Protein AF-A0A935WTS4-F1 (afdb_monomer_lite)

Foldseek 3Di:
DPDQFDKDKDKDFAAPLVLLQLLQLCQVLQKDFAKKKWAADPVRMIIIMTGIDHVVRHHDDDPVSVVVSVVSSCVSRVDRPDDRDDRPDADDPVNLVDWDQWDWDWDADPVQQWIKIWIKIFDDRSLSNQLSVLCNVLQKDWRIKIWHDDPGMITIITTIPHPVRGYPPDPVSVVSSVCSSSCSRNDPDDD

Radius of gyration: 16.21 Å; chains: 1; bounding box: 41×36×44 Å

Sequence (191 aa):
MPYRPTEIFIYTRDQDNLFALITSALDQLGLTIFDARIITGHSGYTLDSFTVLEDTGLPIQDRSRIKEIVNTLLHYLQRSDSPPPIPARHISRIQKAFQMPTEVAFSENTATGRTVVDLVSWDRPGLLCRVGQAFMSCGVQLHNAKIATIGARVEDVFFVTDRENRPLNDPVKYAALREALIAQLDSAKED

Secondary structure (DSSP, 8-state):
-PPPPEEEEEEEE--TTHHHHHHHHHHHTTEEEEEEEEEE-TTSEEEEEEEEEETTS-----HHHHHHHHHHHHHHHT-TTPPPPPP-PPPPTTTTSS-PPPEEEEEEETTTTEEEEEEEEE--TTHHHHHHHHHHHTTEEEEEEEEEEETTEEEEEEEEEETTS-----HHHHHHHHHHHHHHHH-----

Structure (mmCIF, N/CA/C/O backbone):
data_AF-A0A935WTS4-F1
#
_entry.id   AF-A0A935WTS4-F1
#
loop_
_atom_site.group_PDB
_atom_site.id
_atom_site.type_symbol
_atom_site.label_atom_id
_atom_site.label_alt_id
_atom_site.label_comp_id
_atom_site.label_asym_id
_atom_site.label_entity_id
_atom_site.label_seq_id
_atom_site.pdbx_PDB_ins_code
_atom_site.Cartn_x
_atom_site.Cartn_y
_atom_site.Cartn_z
_atom_site.occupancy
_atom_site.B_iso_or_equiv
_atom_site.auth_seq_id
_atom_site.auth_comp_id
_atom_site.auth_asym_id
_atom_site.auth_atom_id
_atom_site.pdbx_PDB_model_num
ATOM 1 N N . MET A 1 1 ? 22.576 12.933 -13.392 1.00 42.06 1 MET A N 1
ATOM 2 C CA . MET A 1 1 ? 21.242 13.554 -13.555 1.00 42.06 1 MET A CA 1
ATOM 3 C C . MET A 1 1 ? 20.248 12.711 -12.781 1.00 42.06 1 MET A C 1
ATOM 5 O O . MET A 1 1 ? 20.390 11.497 -12.881 1.00 42.06 1 MET A O 1
ATOM 9 N N . PRO A 1 2 ? 19.298 13.268 -12.009 1.00 56.25 2 PRO A N 1
ATOM 10 C CA . PRO A 1 2 ? 18.263 12.423 -11.440 1.00 56.25 2 PRO A CA 1
ATOM 11 C C . PRO A 1 2 ? 17.371 11.977 -12.601 1.00 56.25 2 PRO A C 1
ATOM 13 O O . PRO A 1 2 ? 16.853 12.801 -13.354 1.00 56.25 2 PRO A O 1
ATOM 16 N N . TYR A 1 3 ? 17.288 10.670 -12.819 1.00 59.97 3 TYR A N 1
ATOM 17 C CA . TYR A 1 3 ? 16.361 10.114 -13.792 1.00 59.97 3 TYR A CA 1
ATOM 18 C C . TYR A 1 3 ? 14.926 10.402 -13.340 1.00 59.97 3 TYR A C 1
ATOM 20 O O . TYR A 1 3 ? 14.624 10.332 -12.150 1.00 59.97 3 TYR A O 1
ATOM 28 N N . ARG A 1 4 ? 14.042 10.733 -14.287 1.00 74.50 4 ARG A N 1
ATOM 29 C CA . ARG A 1 4 ? 12.611 10.879 -14.006 1.00 74.50 4 ARG A CA 1
ATOM 30 C C . ARG A 1 4 ? 12.035 9.475 -13.768 1.00 74.50 4 ARG A C 1
ATOM 32 O O . ARG A 1 4 ? 12.210 8.634 -14.652 1.00 74.50 4 ARG A O 1
ATOM 39 N N . PRO A 1 5 ? 11.416 9.202 -12.610 1.00 83.00 5 PRO A N 1
ATOM 40 C CA . PRO A 1 5 ? 10.832 7.895 -12.342 1.00 83.00 5 PRO A CA 1
ATOM 41 C C . PRO A 1 5 ? 9.645 7.632 -13.278 1.00 83.00 5 PRO A C 1
ATOM 43 O O . PRO A 1 5 ? 9.086 8.564 -13.868 1.00 83.00 5 PRO A O 1
ATOM 46 N N . THR A 1 6 ? 9.285 6.361 -13.448 1.00 91.88 6 THR A N 1
ATOM 47 C CA . THR A 1 6 ? 8.164 5.969 -14.306 1.00 91.88 6 THR A CA 1
ATOM 48 C C . THR A 1 6 ? 6.874 6.029 -13.500 1.00 91.88 6 THR A C 1
ATOM 50 O O . THR A 1 6 ? 6.795 5.456 -12.420 1.00 91.88 6 THR A O 1
ATOM 53 N N . GLU A 1 7 ? 5.854 6.699 -14.028 1.00 94.19 7 GLU A N 1
ATOM 54 C CA . GLU A 1 7 ? 4.531 6.762 -13.404 1.00 94.19 7 GLU A CA 1
ATOM 55 C C . GLU A 1 7 ? 3.549 5.845 -14.139 1.00 94.19 7 GLU A C 1
ATOM 57 O O . GLU A 1 7 ? 3.458 5.863 -15.370 1.00 94.19 7 GLU A O 1
ATOM 62 N N . ILE A 1 8 ? 2.806 5.048 -13.375 1.00 95.12 8 ILE A N 1
ATOM 63 C CA . ILE A 1 8 ? 1.717 4.196 -13.848 1.00 95.12 8 ILE A CA 1
ATOM 64 C C . ILE A 1 8 ? 0.407 4.792 -13.339 1.00 95.12 8 ILE A C 1
ATOM 66 O O . ILE A 1 8 ? 0.230 4.963 -12.135 1.00 95.12 8 ILE A O 1
ATOM 70 N N . PHE A 1 9 ? -0.515 5.064 -14.261 1.00 95.75 9 PHE A N 1
ATOM 71 C CA . PHE A 1 9 ? -1.867 5.524 -13.956 1.00 95.75 9 PHE A CA 1
ATOM 72 C C . PHE A 1 9 ? -2.869 4.416 -14.252 1.00 95.75 9 PHE A C 1
ATOM 74 O O . PHE A 1 9 ? -2.899 3.882 -15.363 1.00 95.75 9 PHE A O 1
ATOM 81 N N . ILE A 1 10 ? -3.698 4.090 -13.267 1.00 94.31 10 ILE A N 1
ATOM 82 C CA . ILE A 1 10 ? -4.738 3.072 -13.370 1.00 94.31 10 ILE A CA 1
ATOM 83 C C . ILE A 1 10 ? -6.075 3.737 -13.074 1.00 94.31 10 ILE A C 1
ATOM 85 O O . ILE A 1 10 ? -6.275 4.324 -12.016 1.00 94.31 10 ILE A O 1
ATOM 89 N N . TYR A 1 11 ? -6.995 3.633 -14.027 1.00 93.69 11 TYR A N 1
ATOM 90 C CA . TYR A 1 11 ? -8.381 4.045 -13.863 1.00 93.69 11 TYR A CA 1
ATOM 91 C C . TYR A 1 11 ? -9.273 2.848 -14.160 1.00 93.69 11 TYR A C 1
ATOM 93 O O . TYR A 1 11 ? -9.305 2.354 -15.288 1.00 93.69 11 TYR A O 1
ATOM 101 N N . THR A 1 12 ? -9.962 2.351 -13.139 1.00 91.75 12 THR A N 1
ATOM 102 C CA . THR A 1 12 ? -10.789 1.147 -13.247 1.00 91.75 12 THR A CA 1
ATOM 103 C C . THR A 1 12 ? -11.969 1.212 -12.287 1.00 91.75 12 THR A C 1
ATOM 105 O O . THR A 1 12 ? -11.996 2.035 -11.370 1.00 91.75 12 THR A O 1
ATOM 108 N N . ARG A 1 13 ? -12.968 0.356 -12.515 1.00 90.00 13 ARG A N 1
ATOM 109 C CA . ARG A 1 13 ? -14.052 0.142 -11.557 1.00 90.00 13 ARG A CA 1
ATOM 110 C C . ARG A 1 13 ? -13.456 -0.410 -10.260 1.00 90.00 13 ARG A C 1
ATOM 112 O O . ARG A 1 13 ? -12.603 -1.295 -10.305 1.00 90.00 13 ARG A O 1
ATOM 119 N N . ASP A 1 14 ? -13.910 0.132 -9.139 1.00 86.75 14 ASP A N 1
ATOM 120 C CA . ASP A 1 14 ? -13.519 -0.338 -7.818 1.00 86.75 14 ASP A CA 1
ATOM 121 C C . ASP A 1 14 ? -14.038 -1.762 -7.584 1.00 86.75 14 ASP A C 1
ATOM 123 O O . ASP A 1 14 ? -15.153 -2.111 -7.985 1.00 86.75 14 ASP A O 1
ATOM 127 N N . GLN A 1 15 ? -13.196 -2.592 -6.980 1.00 84.81 15 GLN A N 1
ATOM 128 C CA . GLN A 1 15 ? -13.482 -3.993 -6.698 1.00 84.81 15 GLN A CA 1
ATOM 129 C C . GLN A 1 15 ? -12.748 -4.426 -5.433 1.00 84.81 15 GLN A C 1
ATOM 131 O O . GLN A 1 15 ? -11.727 -3.844 -5.054 1.00 84.81 15 GLN A O 1
ATOM 136 N N . ASP A 1 16 ? -13.246 -5.481 -4.794 1.00 83.81 16 ASP A N 1
ATOM 137 C CA . ASP A 1 16 ? -12.647 -5.985 -3.565 1.00 83.81 16 ASP A CA 1
ATOM 138 C C . ASP A 1 16 ? -11.161 -6.310 -3.764 1.00 83.81 16 ASP A C 1
ATOM 140 O O . ASP A 1 16 ? -10.753 -6.965 -4.723 1.00 83.81 16 ASP A O 1
ATOM 144 N N . ASN A 1 17 ? -10.340 -5.862 -2.813 1.00 86.88 17 ASN A N 1
ATOM 145 C CA . ASN A 1 17 ? -8.899 -6.120 -2.768 1.00 86.88 17 ASN A CA 1
ATOM 146 C C . ASN A 1 17 ? -8.102 -5.577 -3.972 1.00 86.88 17 ASN A C 1
ATOM 148 O O . ASN A 1 17 ? -6.971 -6.014 -4.194 1.00 86.88 17 ASN A O 1
ATOM 152 N N . LEU A 1 18 ? -8.634 -4.599 -4.718 1.00 90.88 18 LEU A N 1
ATOM 153 C CA . LEU A 1 18 ? -7.970 -4.007 -5.886 1.00 90.88 18 LEU A CA 1
ATOM 154 C C . LEU A 1 18 ? -6.549 -3.507 -5.584 1.00 90.88 18 LEU A C 1
ATOM 156 O O . LEU A 1 18 ? -5.618 -3.773 -6.343 1.00 90.88 18 LEU A O 1
ATOM 160 N N . PHE A 1 19 ? -6.357 -2.854 -4.438 1.00 92.88 19 PHE A N 1
ATOM 161 C CA . PHE A 1 19 ? -5.033 -2.416 -4.000 1.00 92.88 19 PHE A CA 1
ATOM 162 C C . PHE A 1 19 ? -4.051 -3.586 -3.840 1.00 92.88 19 PHE A C 1
ATOM 164 O O . PHE A 1 19 ? -2.916 -3.514 -4.315 1.00 92.88 19 PHE A O 1
ATOM 171 N N . ALA A 1 20 ? -4.487 -4.686 -3.218 1.00 92.06 20 ALA A N 1
ATOM 172 C CA . ALA A 1 20 ? -3.670 -5.887 -3.066 1.00 92.06 20 ALA A CA 1
ATOM 173 C C . ALA A 1 20 ? -3.349 -6.510 -4.432 1.00 92.06 20 ALA A C 1
ATOM 175 O O . ALA A 1 20 ? -2.213 -6.907 -4.669 1.00 92.06 20 ALA A O 1
ATOM 176 N N . LEU A 1 21 ? -4.317 -6.545 -5.351 1.00 92.19 21 LEU A N 1
ATOM 177 C CA . LEU A 1 21 ? -4.134 -7.050 -6.712 1.00 92.19 21 LEU A CA 1
ATOM 178 C C . LEU A 1 21 ? -3.065 -6.253 -7.475 1.00 92.19 21 LEU A C 1
ATOM 180 O O .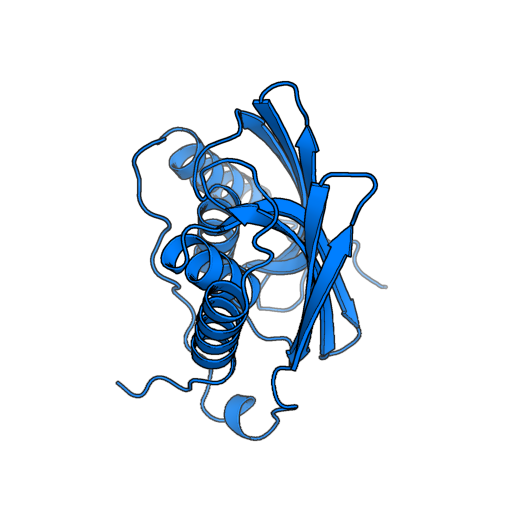 LEU A 1 21 ? -2.120 -6.844 -7.997 1.00 92.19 21 LEU A O 1
ATOM 184 N N . ILE A 1 22 ? -3.183 -4.921 -7.504 1.00 93.31 22 ILE A N 1
ATOM 185 C CA . ILE A 1 22 ? -2.254 -4.044 -8.230 1.00 93.31 22 ILE A CA 1
ATOM 186 C C . ILE A 1 22 ? -0.849 -4.137 -7.636 1.00 93.31 22 ILE A C 1
ATOM 188 O O . ILE A 1 22 ? 0.116 -4.377 -8.359 1.00 93.31 22 ILE A O 1
ATOM 192 N N . THR A 1 23 ? -0.722 -3.977 -6.318 1.00 93.44 23 THR A N 1
ATOM 193 C CA . THR A 1 23 ? 0.589 -3.987 -5.649 1.00 93.44 23 THR A CA 1
ATOM 194 C C . THR A 1 23 ? 1.288 -5.338 -5.769 1.00 93.44 23 THR A C 1
ATOM 196 O O . THR A 1 23 ? 2.502 -5.372 -5.950 1.00 93.44 23 THR A O 1
ATOM 199 N N . SER A 1 24 ? 0.542 -6.445 -5.757 1.00 91.25 24 SER A N 1
ATOM 200 C CA . SER A 1 24 ? 1.106 -7.782 -5.979 1.00 91.25 24 SER A CA 1
ATOM 201 C C . SER A 1 24 ? 1.528 -7.998 -7.436 1.00 91.25 24 SER A C 1
ATOM 203 O O . SER A 1 24 ? 2.574 -8.590 -7.687 1.00 91.25 24 SER A O 1
ATOM 205 N N . ALA A 1 25 ? 0.762 -7.495 -8.410 1.00 92.56 25 ALA A N 1
ATOM 206 C CA . ALA A 1 25 ? 1.136 -7.573 -9.823 1.00 92.56 25 ALA A CA 1
ATOM 207 C C . ALA A 1 25 ? 2.413 -6.768 -10.122 1.00 92.56 25 ALA A C 1
ATOM 209 O O . ALA A 1 25 ? 3.294 -7.246 -10.835 1.00 92.56 25 ALA A O 1
ATOM 210 N N . LEU A 1 26 ? 2.538 -5.568 -9.544 1.00 93.12 26 LEU A N 1
ATOM 211 C CA . LEU A 1 26 ? 3.752 -4.752 -9.642 1.00 93.12 26 LEU A CA 1
ATOM 212 C C . LEU A 1 26 ? 4.951 -5.431 -8.960 1.00 93.12 26 LEU A C 1
ATOM 214 O O . LEU A 1 26 ? 6.049 -5.420 -9.518 1.00 93.12 26 LEU A O 1
ATOM 218 N N . ASP A 1 27 ? 4.744 -6.066 -7.802 1.00 90.56 27 ASP A N 1
ATOM 219 C CA . ASP A 1 27 ? 5.794 -6.832 -7.121 1.00 90.56 27 ASP A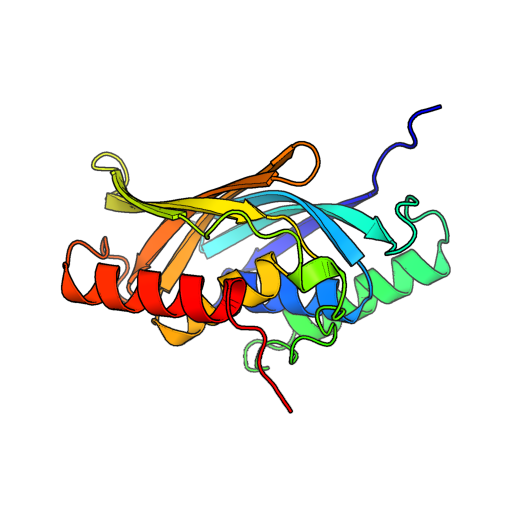 CA 1
ATOM 220 C C . ASP A 1 27 ? 6.277 -8.022 -7.963 1.00 90.56 27 ASP A C 1
ATOM 222 O O . ASP A 1 27 ? 7.480 -8.180 -8.168 1.00 90.56 27 ASP A O 1
ATOM 226 N N . GLN A 1 28 ? 5.352 -8.809 -8.528 1.00 89.19 28 GLN A N 1
ATOM 227 C CA . GLN A 1 28 ? 5.671 -9.942 -9.405 1.00 89.19 28 GLN A CA 1
ATOM 228 C C . GLN A 1 28 ? 6.448 -9.509 -10.652 1.00 89.19 28 GLN A C 1
ATOM 230 O O . GLN A 1 28 ? 7.310 -10.242 -11.137 1.00 89.19 28 GLN A O 1
ATOM 235 N N . LEU A 1 29 ? 6.151 -8.317 -11.169 1.00 91.00 29 LEU A N 1
ATOM 236 C CA . LEU A 1 29 ? 6.860 -7.753 -12.307 1.00 91.00 29 LEU A CA 1
ATOM 237 C C . LEU A 1 29 ? 8.292 -7.339 -11.975 1.00 91.00 29 LEU A C 1
ATOM 239 O O . LEU A 1 29 ? 9.022 -7.033 -12.906 1.00 91.00 29 LEU A O 1
ATOM 243 N N . GLY A 1 30 ? 8.732 -7.316 -10.717 1.00 89.69 30 GLY A N 1
ATOM 244 C CA . GLY A 1 30 ? 10.063 -6.801 -10.408 1.00 89.69 30 GLY A CA 1
ATOM 245 C C . GLY A 1 30 ? 10.102 -5.267 -10.321 1.00 89.69 30 GLY A C 1
ATOM 246 O O . GLY A 1 30 ? 11.171 -4.671 -10.463 1.00 89.69 30 GLY A O 1
ATOM 247 N N . LEU A 1 31 ? 8.969 -4.620 -10.004 1.00 91.69 31 LEU A N 1
ATOM 248 C CA . LEU A 1 31 ? 8.895 -3.174 -9.781 1.00 91.69 31 LEU A CA 1
ATOM 249 C C . LEU A 1 31 ? 8.870 -2.803 -8.293 1.00 91.69 31 LEU A C 1
ATOM 251 O O . LEU A 1 31 ? 8.250 -3.481 -7.472 1.00 91.69 31 LEU A O 1
ATOM 255 N N . THR A 1 32 ? 9.561 -1.722 -7.942 1.00 89.00 32 THR A N 1
ATOM 256 C CA . THR A 1 32 ? 9.541 -1.114 -6.603 1.00 89.00 32 THR A CA 1
ATO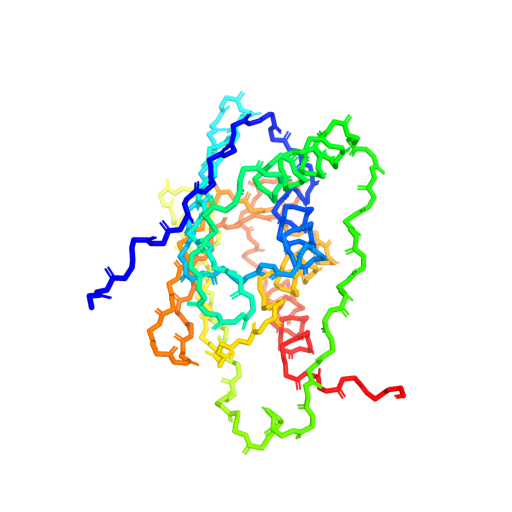M 257 C C . THR A 1 32 ? 8.729 0.176 -6.651 1.00 89.00 32 THR A C 1
ATOM 259 O O . THR A 1 32 ? 8.926 0.989 -7.553 1.00 89.00 32 THR A O 1
ATOM 262 N N . ILE A 1 33 ? 7.813 0.358 -5.697 1.00 91.38 33 ILE A N 1
ATOM 263 C CA . ILE A 1 33 ? 6.917 1.521 -5.607 1.00 91.38 33 ILE A CA 1
ATOM 264 C C . ILE A 1 33 ? 7.504 2.513 -4.597 1.00 91.38 33 ILE A C 1
ATOM 266 O O . ILE A 1 33 ? 7.690 2.150 -3.444 1.00 91.38 33 ILE A O 1
ATOM 270 N N . PHE A 1 34 ? 7.764 3.752 -5.020 1.00 88.31 34 PHE A N 1
ATOM 271 C CA . PHE A 1 34 ? 8.347 4.805 -4.168 1.00 88.31 34 PHE A CA 1
ATOM 272 C C . PHE A 1 34 ? 7.322 5.814 -3.644 1.00 88.31 34 PHE A C 1
ATOM 274 O O . PHE A 1 34 ? 7.441 6.310 -2.523 1.00 88.31 34 PHE A O 1
ATOM 281 N N . ASP A 1 35 ? 6.333 6.136 -4.475 1.00 91.50 35 ASP A N 1
ATOM 282 C CA . ASP A 1 35 ? 5.220 7.028 -4.155 1.00 91.50 35 ASP A CA 1
ATOM 283 C C . ASP A 1 35 ? 3.968 6.456 -4.806 1.00 91.50 35 ASP A C 1
ATOM 285 O O . ASP A 1 35 ? 4.020 5.925 -5.921 1.00 91.50 35 ASP A O 1
ATOM 289 N N . ALA A 1 36 ? 2.845 6.552 -4.111 1.00 94.56 36 ALA A N 1
ATOM 290 C CA . ALA A 1 36 ? 1.560 6.206 -4.682 1.00 94.56 36 ALA A CA 1
ATOM 291 C C . ALA A 1 36 ? 0.440 7.058 -4.094 1.00 94.56 36 ALA A C 1
ATOM 293 O O . ALA A 1 36 ? 0.462 7.460 -2.926 1.00 94.56 36 ALA A O 1
ATOM 294 N N . ARG A 1 37 ? -0.577 7.293 -4.919 1.00 96.00 37 ARG A N 1
ATOM 295 C CA . ARG A 1 37 ? -1.860 7.850 -4.500 1.00 96.00 37 ARG A CA 1
ATOM 296 C C . ARG A 1 37 ? -2.962 6.951 -5.006 1.00 96.00 37 ARG A C 1
ATOM 298 O O . ARG A 1 37 ? -3.017 6.674 -6.197 1.00 96.00 37 ARG A O 1
ATOM 305 N N . ILE A 1 38 ? -3.812 6.522 -4.090 1.00 95.25 38 ILE A N 1
ATOM 306 C CA . ILE A 1 38 ? -4.994 5.706 -4.367 1.00 95.25 38 ILE A CA 1
ATOM 307 C C . ILE A 1 38 ? -6.184 6.584 -4.044 1.00 95.25 38 ILE A C 1
ATOM 309 O O . ILE A 1 38 ? -6.204 7.145 -2.949 1.00 95.25 38 ILE A O 1
ATOM 313 N N . ILE A 1 39 ? -7.126 6.738 -4.972 1.00 92.75 39 ILE A N 1
ATOM 314 C CA . ILE A 1 39 ? -8.298 7.600 -4.790 1.00 92.75 39 ILE A CA 1
ATOM 315 C C . ILE A 1 39 ? -9.537 6.875 -5.308 1.00 92.75 39 ILE A C 1
ATOM 317 O O . ILE A 1 39 ? -9.853 6.936 -6.498 1.00 92.75 39 ILE A O 1
ATOM 321 N N . THR A 1 40 ? -10.290 6.269 -4.395 1.00 87.88 40 THR A N 1
ATOM 322 C CA . THR A 1 40 ? -11.579 5.652 -4.707 1.00 87.88 40 THR A CA 1
ATOM 323 C C . THR A 1 40 ? -12.693 6.685 -4.566 1.00 87.88 40 THR A C 1
ATOM 325 O O . THR A 1 40 ? -12.986 7.195 -3.477 1.00 87.88 40 THR A O 1
ATOM 328 N N . GLY A 1 41 ? -13.315 7.031 -5.694 1.00 75.88 41 GLY A N 1
ATOM 329 C CA . GLY A 1 41 ? -14.440 7.957 -5.742 1.00 75.88 41 GLY A CA 1
ATOM 330 C C . GLY A 1 41 ? -15.775 7.278 -5.426 1.00 75.88 41 GLY A C 1
ATOM 331 O O . GLY A 1 41 ? -15.965 6.087 -5.653 1.00 75.88 41 GLY A O 1
ATOM 332 N N . HIS A 1 42 ? -16.766 8.067 -5.005 1.00 74.44 42 HIS A N 1
ATOM 333 C CA . HIS A 1 42 ? -18.142 7.599 -4.762 1.00 74.44 42 HIS A CA 1
ATOM 334 C C . HIS A 1 42 ? -18.857 7.067 -6.022 1.00 74.44 42 HIS A C 1
ATOM 336 O O . HIS A 1 42 ? -19.940 6.499 -5.926 1.00 74.44 42 HIS A O 1
ATOM 342 N N . SER A 1 43 ? -18.277 7.264 -7.210 1.00 77.44 43 SER A N 1
ATOM 343 C CA . SER A 1 43 ? -18.791 6.755 -8.486 1.00 77.44 43 SER A CA 1
ATOM 344 C C . SER A 1 43 ? -18.530 5.258 -8.700 1.00 77.44 43 SER A C 1
ATOM 346 O O . SER A 1 43 ? -18.947 4.721 -9.727 1.00 77.44 43 SER A O 1
ATOM 348 N N . GLY A 1 44 ? -17.837 4.587 -7.770 1.00 83.44 44 GLY A N 1
ATOM 349 C CA . GLY A 1 44 ? -17.440 3.183 -7.904 1.00 83.44 44 GLY A CA 1
ATOM 350 C C . GLY A 1 44 ? -16.252 2.980 -8.846 1.00 83.44 44 GLY A C 1
ATOM 351 O O . GLY A 1 44 ? -16.105 1.908 -9.425 1.00 83.44 44 GLY A O 1
ATOM 352 N N . TYR A 1 45 ? -15.434 4.016 -9.042 1.00 90.06 45 TYR A N 1
ATOM 353 C CA . TYR A 1 45 ? -14.185 3.965 -9.800 1.00 90.06 45 TYR A CA 1
ATOM 354 C C . TYR A 1 45 ? -13.038 4.465 -8.931 1.00 90.06 45 TYR A C 1
ATOM 356 O O . TYR A 1 45 ? -13.211 5.418 -8.164 1.00 90.06 45 TYR A O 1
ATOM 364 N N . THR A 1 46 ? -11.866 3.863 -9.112 1.00 90.81 46 THR A N 1
ATOM 365 C CA . THR A 1 46 ? -10.621 4.346 -8.516 1.00 90.81 46 THR A CA 1
ATOM 366 C C . THR A 1 46 ? -9.722 4.993 -9.560 1.00 90.81 46 THR A C 1
ATOM 368 O O . THR A 1 46 ? -9.726 4.605 -10.734 1.00 90.81 46 THR A O 1
ATOM 371 N N . LEU A 1 47 ? -8.957 5.987 -9.119 1.00 93.50 47 LEU A N 1
ATOM 372 C CA . LEU A 1 47 ? -7.845 6.572 -9.849 1.00 93.50 47 LEU A CA 1
ATOM 373 C C . LEU A 1 47 ? -6.580 6.403 -9.011 1.00 93.50 47 LEU A C 1
ATOM 375 O O . LEU A 1 47 ? -6.381 7.113 -8.024 1.00 93.50 47 LEU A O 1
ATOM 379 N N . ASP A 1 48 ? -5.719 5.496 -9.454 1.00 94.50 48 ASP A N 1
ATOM 380 C CA . ASP A 1 48 ? -4.489 5.160 -8.757 1.00 94.50 48 ASP A CA 1
ATOM 381 C C . ASP A 1 48 ? -3.287 5.627 -9.577 1.00 94.50 48 ASP A C 1
ATOM 383 O O . ASP A 1 48 ? -3.204 5.394 -10.787 1.00 94.50 48 ASP A O 1
ATOM 387 N N . SER A 1 49 ? -2.334 6.276 -8.920 1.00 95.56 49 SER A N 1
ATOM 388 C CA . SER A 1 49 ? -1.049 6.656 -9.502 1.00 95.56 49 SER A CA 1
ATOM 389 C C . SER A 1 49 ? 0.078 6.024 -8.703 1.00 95.56 49 SER A C 1
ATOM 391 O O . SER A 1 49 ? 0.134 6.221 -7.490 1.00 95.56 49 SER A O 1
ATOM 393 N N . PHE A 1 50 ? 0.990 5.326 -9.376 1.00 95.19 50 PHE A N 1
ATOM 394 C CA . PHE A 1 50 ? 2.164 4.698 -8.773 1.00 95.19 50 PHE A CA 1
ATOM 395 C C . PHE A 1 50 ? 3.431 5.199 -9.454 1.00 95.19 50 PHE A C 1
ATOM 397 O O . PHE A 1 50 ? 3.572 5.085 -10.670 1.00 95.19 50 PHE A O 1
ATOM 404 N N . THR A 1 51 ? 4.375 5.697 -8.669 1.00 93.88 51 THR A N 1
ATOM 405 C CA . THR A 1 51 ? 5.732 6.008 -9.113 1.00 93.88 51 THR A CA 1
ATOM 406 C C . THR A 1 51 ? 6.611 4.791 -8.857 1.00 93.88 51 THR A C 1
ATOM 408 O O . THR A 1 51 ? 6.800 4.393 -7.705 1.00 93.88 51 THR A O 1
ATOM 411 N N . VAL A 1 52 ? 7.138 4.196 -9.926 1.00 92.62 52 VAL A N 1
ATOM 412 C CA . VAL A 1 52 ? 7.859 2.920 -9.887 1.00 92.62 52 VAL A CA 1
ATOM 413 C C . VAL A 1 52 ? 9.250 2.993 -10.511 1.00 92.62 52 VAL A C 1
ATOM 415 O O . VAL A 1 52 ? 9.511 3.788 -11.420 1.00 92.62 52 VAL A O 1
ATOM 418 N N . LEU A 1 53 ? 10.131 2.113 -10.037 1.00 90.62 53 LEU A N 1
ATOM 419 C CA . LEU A 1 53 ? 11.454 1.829 -10.598 1.00 90.62 53 LEU A CA 1
ATOM 420 C C . LEU A 1 53 ? 11.632 0.315 -10.778 1.00 90.62 53 LEU A C 1
ATOM 422 O O . LEU A 1 53 ? 10.954 -0.478 -10.123 1.00 90.62 53 LEU A O 1
ATOM 426 N N . GLU A 1 54 ? 12.563 -0.083 -11.643 1.00 90.12 54 GLU A N 1
ATOM 427 C CA . GLU A 1 54 ? 13.067 -1.462 -11.669 1.00 90.12 54 GLU A CA 1
ATOM 428 C C . GLU A 1 54 ? 13.826 -1.771 -10.363 1.00 90.12 54 GLU A C 1
ATOM 430 O O . GLU A 1 54 ? 14.314 -0.860 -9.690 1.00 90.12 54 GLU A O 1
ATOM 435 N N . ASP A 1 55 ? 14.027 -3.050 -10.035 1.00 82.75 55 ASP A N 1
ATOM 436 C CA . ASP A 1 55 ? 14.832 -3.473 -8.869 1.00 82.75 55 ASP A CA 1
ATOM 437 C C . ASP A 1 55 ? 16.275 -2.953 -8.864 1.00 82.75 55 ASP A C 1
ATOM 439 O O . ASP A 1 55 ? 16.918 -2.857 -7.820 1.00 82.75 55 ASP A O 1
ATOM 443 N N . THR A 1 56 ? 16.791 -2.582 -10.033 1.00 83.44 56 THR A N 1
ATOM 444 C CA . THR A 1 56 ? 18.104 -1.940 -10.175 1.00 83.44 56 THR A CA 1
ATOM 445 C C . THR A 1 56 ? 18.118 -0.483 -9.696 1.00 83.44 56 THR A C 1
ATOM 447 O O . THR A 1 56 ? 19.178 0.140 -9.679 1.00 83.44 56 THR A O 1
ATOM 450 N N . GLY A 1 57 ? 16.960 0.081 -9.336 1.00 83.75 57 GLY A N 1
ATOM 451 C CA . GLY A 1 57 ? 16.779 1.499 -9.021 1.00 83.75 57 GLY A CA 1
ATOM 452 C C . GLY A 1 57 ? 16.744 2.399 -10.260 1.00 83.75 57 GLY A C 1
ATOM 453 O O . GLY A 1 57 ? 16.820 3.622 -10.139 1.00 83.75 57 GLY A O 1
ATOM 454 N N . LEU A 1 58 ? 16.662 1.815 -11.459 1.00 88.31 58 LEU A N 1
ATOM 455 C CA . LEU A 1 58 ? 16.630 2.546 -12.723 1.00 88.31 58 LEU A CA 1
ATOM 456 C C . LEU A 1 58 ? 15.190 2.770 -13.209 1.00 88.31 58 LEU A C 1
ATOM 458 O O . LEU A 1 58 ? 14.306 1.955 -12.935 1.00 88.31 58 LEU A O 1
ATOM 462 N N . PRO A 1 59 ? 14.936 3.864 -13.952 1.00 89.75 59 PRO A N 1
ATOM 463 C CA . PRO A 1 59 ? 13.642 4.087 -14.583 1.00 89.75 59 PRO A CA 1
ATOM 464 C C . PRO A 1 59 ? 13.377 3.056 -15.684 1.00 89.75 59 PRO A C 1
ATOM 466 O O . PRO A 1 59 ? 14.294 2.553 -16.339 1.00 89.75 59 PRO A O 1
ATOM 469 N N . ILE A 1 60 ? 12.098 2.828 -15.963 1.00 91.88 60 ILE A N 1
ATOM 470 C CA . ILE A 1 60 ? 11.655 1.929 -17.026 1.00 91.88 60 ILE A CA 1
ATOM 471 C C . ILE A 1 60 ? 11.683 2.706 -18.345 1.00 91.88 60 ILE A C 1
ATOM 473 O O . ILE A 1 60 ? 10.855 3.590 -18.570 1.00 91.88 60 ILE A O 1
ATOM 477 N N . GLN A 1 61 ? 12.651 2.400 -19.210 1.00 88.00 61 GLN A N 1
ATOM 478 C CA . GLN A 1 61 ? 12.841 3.097 -20.493 1.00 88.00 61 GLN A CA 1
ATOM 479 C C . GLN A 1 61 ? 12.475 2.243 -21.708 1.00 88.00 61 GLN A C 1
ATOM 481 O O . GLN A 1 61 ? 12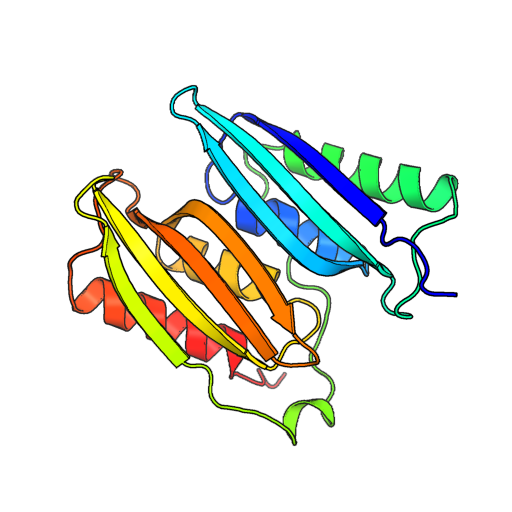.099 2.777 -22.754 1.00 88.00 61 GLN A O 1
ATOM 486 N N . ASP A 1 62 ? 12.594 0.920 -21.588 1.00 91.94 62 ASP A N 1
ATOM 487 C CA . ASP A 1 62 ? 12.383 0.020 -22.711 1.00 91.94 62 ASP A CA 1
ATOM 488 C C . ASP A 1 62 ? 10.891 -0.145 -23.049 1.00 91.94 62 ASP A C 1
ATOM 490 O O . ASP A 1 62 ? 10.043 -0.402 -22.194 1.00 91.94 62 ASP A O 1
ATOM 494 N N . ARG A 1 63 ? 10.556 -0.028 -24.339 1.00 92.56 63 ARG A N 1
ATOM 495 C CA . ARG A 1 63 ? 9.164 -0.108 -24.807 1.00 92.56 63 ARG A CA 1
ATOM 496 C C . ARG A 1 63 ? 8.584 -1.514 -24.699 1.00 92.56 63 ARG A C 1
ATOM 498 O O . ARG A 1 63 ? 7.369 -1.637 -24.550 1.00 92.56 63 ARG A O 1
ATOM 505 N N . SER A 1 64 ? 9.401 -2.560 -24.838 1.00 95.00 64 SER A N 1
ATOM 506 C CA . SER A 1 64 ? 8.916 -3.938 -24.704 1.00 95.00 64 SER A CA 1
ATOM 507 C C . SER A 1 64 ? 8.571 -4.241 -23.247 1.00 95.00 64 SER A C 1
ATOM 509 O O . SER A 1 64 ? 7.492 -4.765 -22.978 1.00 95.00 64 SER A O 1
ATOM 511 N N . ARG A 1 65 ? 9.395 -3.747 -22.320 1.00 94.31 65 ARG A N 1
ATOM 512 C CA . ARG A 1 65 ? 9.156 -3.792 -20.881 1.00 94.31 65 ARG A CA 1
ATOM 513 C C . ARG A 1 65 ? 7.889 -3.046 -20.463 1.00 94.31 65 ARG A C 1
ATOM 515 O O . ARG A 1 65 ? 7.064 -3.588 -19.738 1.00 94.31 65 ARG A O 1
ATOM 522 N N . ILE A 1 66 ? 7.664 -1.839 -20.991 1.00 94.56 66 ILE A N 1
ATOM 523 C CA . ILE A 1 66 ? 6.412 -1.097 -20.751 1.00 94.56 66 ILE A CA 1
ATOM 524 C C . ILE A 1 66 ? 5.193 -1.909 -21.219 1.00 94.56 66 ILE A C 1
ATOM 526 O O . ILE A 1 66 ? 4.194 -1.989 -20.507 1.00 94.56 66 ILE A O 1
ATOM 530 N N . LYS A 1 67 ? 5.264 -2.541 -22.400 1.00 95.38 67 LYS A N 1
ATOM 531 C CA . LYS A 1 67 ? 4.170 -3.385 -22.910 1.00 95.38 67 LYS A CA 1
ATOM 532 C C . LYS A 1 67 ? 3.920 -4.609 -22.030 1.00 95.38 67 LYS A C 1
ATOM 534 O O . LYS A 1 67 ? 2.765 -4.951 -21.810 1.00 95.38 67 LYS A O 1
ATOM 539 N N . GLU A 1 68 ? 4.971 -5.255 -21.536 1.00 95.25 68 GLU A N 1
ATOM 540 C CA . GLU A 1 68 ? 4.869 -6.386 -20.607 1.00 95.25 68 GLU A CA 1
ATOM 541 C C . GLU A 1 68 ? 4.127 -5.993 -19.321 1.00 95.25 68 GLU A C 1
ATOM 543 O O . GLU A 1 68 ? 3.186 -6.682 -18.918 1.00 95.25 68 GLU A O 1
ATOM 548 N N . ILE A 1 69 ? 4.498 -4.855 -18.726 1.00 95.06 69 ILE A N 1
ATOM 549 C CA . ILE A 1 69 ? 3.866 -4.319 -17.513 1.00 95.06 69 ILE A CA 1
ATOM 550 C C . ILE A 1 69 ? 2.385 -4.040 -17.763 1.00 95.06 69 ILE A C 1
ATOM 552 O O . ILE A 1 69 ? 1.530 -4.504 -17.011 1.00 95.06 69 ILE A O 1
ATOM 556 N N . VAL A 1 70 ? 2.070 -3.329 -18.850 1.00 95.25 70 VAL A N 1
ATOM 557 C CA . VAL A 1 70 ? 0.685 -3.006 -19.219 1.00 95.25 70 VAL A CA 1
ATOM 558 C C . VAL A 1 70 ? -0.134 -4.277 -19.442 1.00 95.25 70 VAL A C 1
ATOM 560 O O . VAL A 1 70 ? -1.228 -4.394 -18.898 1.00 95.25 70 VAL A O 1
ATOM 563 N N . ASN A 1 71 ? 0.388 -5.246 -20.196 1.00 94.62 71 ASN A N 1
ATOM 564 C CA . ASN A 1 71 ? -0.323 -6.494 -20.477 1.00 94.62 71 ASN A CA 1
ATOM 565 C C . ASN A 1 71 ? -0.578 -7.307 -19.203 1.00 94.62 71 ASN A C 1
ATOM 567 O O . ASN A 1 71 ? -1.670 -7.845 -19.034 1.00 94.62 71 ASN A O 1
ATOM 571 N N . THR A 1 72 ? 0.400 -7.367 -18.300 1.00 92.31 72 THR A N 1
ATOM 572 C CA . THR A 1 72 ? 0.267 -8.066 -17.015 1.00 92.31 72 THR A CA 1
ATOM 573 C C . THR A 1 72 ? -0.764 -7.387 -16.116 1.00 92.31 72 THR A C 1
ATOM 575 O O . THR A 1 72 ? -1.647 -8.056 -15.582 1.00 92.31 72 THR A O 1
ATOM 578 N N . LEU A 1 73 ? -0.721 -6.056 -15.991 1.00 92.94 73 LEU A N 1
ATOM 579 C CA . LEU A 1 73 ? -1.718 -5.307 -15.222 1.00 92.94 73 LEU A CA 1
ATOM 580 C C . LEU A 1 73 ? -3.122 -5.486 -15.807 1.00 92.94 73 LEU A C 1
ATOM 582 O O . LEU A 1 73 ? -4.053 -5.785 -15.067 1.00 92.94 73 LEU A O 1
ATOM 586 N N . LEU A 1 74 ? -3.280 -5.374 -17.130 1.00 92.56 74 LEU A N 1
ATOM 587 C CA . LEU A 1 74 ? -4.567 -5.605 -17.790 1.00 92.56 74 LEU A CA 1
ATOM 588 C C . LEU A 1 74 ? -5.078 -7.031 -17.568 1.00 92.56 74 LEU A C 1
ATOM 590 O O . LEU A 1 74 ? -6.265 -7.208 -17.308 1.00 92.56 74 LEU A O 1
ATOM 594 N N . HIS A 1 75 ? -4.198 -8.033 -17.622 1.00 90.19 75 HIS A N 1
ATOM 595 C CA . HIS A 1 75 ? -4.562 -9.423 -17.359 1.00 90.19 75 HIS A CA 1
ATOM 596 C C . HIS A 1 75 ? -5.175 -9.603 -15.964 1.00 90.19 75 HIS A C 1
ATOM 598 O O . HIS A 1 75 ? -6.205 -10.262 -15.837 1.00 90.19 75 HIS A O 1
ATOM 604 N N . TYR A 1 76 ? -4.578 -8.998 -14.933 1.00 88.19 76 TYR A N 1
ATOM 605 C CA . TYR A 1 76 ? -5.103 -9.068 -13.569 1.00 88.19 76 TYR A CA 1
ATOM 606 C C . TYR A 1 76 ? -6.368 -8.226 -13.386 1.00 88.19 76 TYR A C 1
ATOM 608 O O . TYR A 1 76 ? -7.356 -8.713 -12.843 1.00 88.19 76 TYR A O 1
ATOM 616 N N . LEU A 1 77 ? -6.381 -6.989 -13.887 1.00 88.00 77 LEU A N 1
ATOM 617 C CA . LEU A 1 77 ? -7.505 -6.063 -13.711 1.00 88.00 77 LEU A CA 1
ATOM 618 C C . LEU A 1 77 ? -8.780 -6.508 -14.442 1.00 88.00 77 LEU A C 1
ATOM 620 O O . LEU A 1 77 ? -9.878 -6.187 -13.999 1.00 88.00 77 LEU A O 1
ATOM 624 N N . GLN A 1 78 ? -8.661 -7.262 -15.538 1.00 86.38 78 GLN A N 1
ATOM 625 C CA . GLN A 1 78 ? -9.815 -7.803 -16.267 1.00 86.38 78 GLN A CA 1
ATOM 626 C C . GLN A 1 78 ? -10.445 -9.030 -15.596 1.00 86.38 78 GLN A C 1
ATOM 628 O O . GLN A 1 78 ? -11.523 -9.463 -16.005 1.00 86.38 78 GLN A O 1
ATOM 633 N N . ARG A 1 79 ? -9.789 -9.617 -14.590 1.00 79.38 79 ARG A N 1
ATOM 634 C CA . ARG A 1 79 ? -10.233 -10.849 -13.935 1.00 79.38 79 ARG A CA 1
ATOM 635 C C . ARG A 1 79 ? -10.700 -10.551 -12.515 1.00 79.38 79 ARG A C 1
ATOM 637 O O . ARG A 1 79 ? -9.949 -10.733 -11.564 1.00 79.38 79 ARG A O 1
ATOM 644 N N . SER A 1 80 ? -11.962 -10.149 -12.389 1.00 62.69 80 SER A N 1
ATOM 645 C CA . SER A 1 80 ? -12.592 -9.732 -11.125 1.00 62.69 80 SER A CA 1
ATOM 646 C C . SER A 1 80 ? -12.486 -10.762 -9.991 1.00 62.69 80 SER A C 1
ATOM 648 O O . SER A 1 80 ? -12.403 -10.378 -8.832 1.00 62.69 80 SER A O 1
ATOM 650 N N . ASP A 1 81 ? -12.427 -12.057 -10.324 1.00 67.62 81 ASP A N 1
ATOM 651 C CA . ASP A 1 81 ? -12.398 -13.155 -9.344 1.00 67.62 81 ASP A CA 1
ATOM 652 C C . ASP A 1 81 ? -11.001 -13.757 -9.119 1.00 67.62 81 ASP A C 1
ATOM 654 O O . ASP A 1 81 ? -10.859 -14.769 -8.430 1.00 67.62 81 ASP A O 1
ATOM 658 N N . SER A 1 82 ? -9.949 -13.214 -9.745 1.00 66.94 82 SER A N 1
ATOM 659 C CA . SER A 1 82 ? -8.607 -13.770 -9.546 1.00 66.94 82 SER A CA 1
ATOM 660 C C . SER A 1 82 ? -8.021 -13.279 -8.224 1.00 66.94 82 SER A C 1
ATOM 662 O O . SER A 1 82 ? -7.952 -12.067 -8.013 1.00 66.94 82 SER A O 1
ATOM 664 N N . PRO A 1 83 ? -7.573 -14.186 -7.335 1.00 71.56 83 PRO A N 1
ATOM 665 C CA . PRO A 1 83 ? -6.875 -13.763 -6.133 1.00 71.56 83 PRO A CA 1
ATOM 666 C C . PRO A 1 83 ? -5.609 -12.983 -6.525 1.00 71.56 83 PRO A C 1
ATOM 668 O O . PRO A 1 83 ? -5.018 -13.277 -7.573 1.00 71.56 83 PRO A O 1
ATOM 671 N N . PRO A 1 84 ? -5.167 -12.013 -5.702 1.00 74.38 84 PRO A N 1
ATOM 672 C CA . PRO A 1 84 ? -3.894 -11.344 -5.920 1.00 74.38 84 PRO A CA 1
ATOM 673 C C . PRO A 1 84 ? -2.768 -12.372 -6.082 1.00 74.38 84 PRO A C 1
ATOM 675 O O . PRO A 1 84 ? -2.773 -13.383 -5.367 1.00 74.38 84 PRO A O 1
ATOM 678 N N . PRO A 1 85 ? -1.807 -12.147 -6.995 1.00 72.81 85 PRO A N 1
ATOM 679 C CA . PRO A 1 85 ? -0.672 -13.044 -7.121 1.00 72.81 85 PRO A CA 1
ATOM 680 C C . PRO A 1 85 ? 0.084 -13.148 -5.794 1.00 72.81 85 PRO A C 1
ATOM 682 O O . PRO A 1 85 ? 0.136 -12.208 -4.998 1.00 72.81 85 PRO A O 1
ATOM 685 N N . ILE A 1 86 ? 0.654 -14.325 -5.546 1.00 72.12 86 ILE A N 1
ATOM 686 C CA . ILE A 1 86 ? 1.467 -14.568 -4.354 1.00 72.12 86 ILE A CA 1
ATOM 687 C C . ILE A 1 86 ? 2.713 -13.668 -4.446 1.00 72.12 86 ILE A C 1
ATOM 689 O O . ILE A 1 86 ? 3.281 -13.566 -5.538 1.00 72.12 86 ILE A O 1
ATOM 693 N N . PRO A 1 87 ? 3.157 -13.024 -3.347 1.00 65.88 87 PRO A N 1
ATOM 694 C CA . PRO A 1 87 ? 4.324 -12.153 -3.369 1.00 65.88 87 PRO A CA 1
ATOM 695 C C . PRO A 1 87 ? 5.527 -12.966 -3.835 1.00 65.88 87 PRO A C 1
ATOM 697 O O . PRO A 1 87 ? 5.823 -14.020 -3.268 1.00 65.88 87 PRO A O 1
ATOM 700 N N . ALA A 1 88 ? 6.200 -12.499 -4.882 1.00 62.00 88 ALA A N 1
ATOM 701 C CA . ALA A 1 88 ? 7.294 -13.249 -5.492 1.00 62.00 88 ALA A CA 1
ATOM 702 C C . ALA A 1 88 ? 8.625 -12.987 -4.773 1.00 62.00 88 ALA A C 1
ATOM 704 O O . ALA A 1 88 ? 9.544 -13.808 -4.823 1.00 62.00 88 ALA A O 1
ATOM 705 N N . ARG A 1 89 ? 8.745 -11.831 -4.109 1.00 64.81 89 ARG A N 1
ATOM 706 C CA . ARG A 1 89 ? 10.013 -11.371 -3.547 1.00 64.81 89 ARG A CA 1
ATOM 707 C C . ARG A 1 89 ? 10.200 -11.772 -2.091 1.00 64.81 89 ARG A C 1
ATOM 709 O O . ARG A 1 89 ? 9.513 -11.306 -1.179 1.00 64.81 89 ARG A O 1
ATOM 716 N N . HIS A 1 90 ? 11.217 -12.599 -1.870 1.00 58.28 90 HIS A N 1
ATOM 717 C CA . HIS A 1 90 ? 11.679 -12.953 -0.537 1.00 58.28 90 HIS A CA 1
ATOM 718 C C . HIS A 1 90 ? 12.611 -11.870 0.026 1.00 58.28 90 HIS A C 1
ATOM 720 O O . HIS A 1 90 ? 13.495 -11.373 -0.672 1.00 58.28 90 HIS A O 1
ATOM 726 N N . ILE A 1 91 ? 12.462 -11.530 1.310 1.00 57.88 91 ILE A N 1
ATOM 727 C CA . ILE A 1 91 ? 13.401 -10.621 1.986 1.00 57.88 91 ILE A CA 1
ATOM 728 C C . ILE A 1 91 ? 14.746 -11.336 2.128 1.00 57.88 91 ILE A C 1
ATOM 730 O O . ILE A 1 91 ? 14.816 -12.448 2.667 1.00 57.88 91 ILE A O 1
ATOM 734 N N . SER A 1 92 ? 15.823 -10.692 1.673 1.00 53.72 92 SER A N 1
ATOM 735 C CA . SER A 1 92 ? 17.175 -11.226 1.840 1.00 53.72 92 SER A CA 1
ATOM 736 C C . SER A 1 92 ? 17.590 -11.221 3.316 1.00 53.72 92 SER A C 1
ATOM 738 O O . SER A 1 92 ? 17.221 -10.340 4.093 1.00 53.72 92 SER A O 1
ATOM 740 N N . ARG A 1 93 ? 18.411 -12.195 3.727 1.00 49.81 93 ARG A N 1
ATOM 741 C CA . ARG A 1 93 ? 18.855 -12.349 5.126 1.00 49.81 93 ARG A CA 1
ATOM 742 C C . ARG A 1 93 ? 19.615 -11.130 5.675 1.00 49.81 93 ARG A C 1
ATOM 744 O O . ARG A 1 93 ? 19.644 -10.943 6.882 1.00 49.81 93 ARG A O 1
ATOM 751 N N . ILE A 1 94 ? 20.211 -10.313 4.803 1.00 50.28 94 ILE A N 1
ATOM 752 C CA . ILE A 1 94 ? 20.999 -9.120 5.161 1.00 50.28 94 ILE A CA 1
ATOM 753 C C . ILE A 1 94 ? 20.083 -7.926 5.472 1.00 50.28 94 ILE A C 1
ATOM 755 O O . ILE A 1 94 ? 20.330 -7.202 6.431 1.00 50.28 94 ILE A O 1
ATOM 759 N N . GLN A 1 95 ? 18.967 -7.783 4.750 1.00 53.12 95 GLN A N 1
ATOM 760 C CA . GLN A 1 95 ? 17.926 -6.787 5.049 1.00 53.12 95 GLN A CA 1
ATOM 761 C C . GLN A 1 95 ? 17.193 -7.069 6.375 1.00 53.12 95 GLN A C 1
ATOM 763 O O . GLN A 1 95 ? 16.467 -6.213 6.866 1.00 53.12 95 GLN A O 1
ATOM 768 N N . LYS A 1 96 ? 17.396 -8.248 6.987 1.00 54.50 96 LYS A N 1
ATOM 769 C CA . LYS A 1 96 ? 16.883 -8.566 8.330 1.00 54.50 96 LYS A CA 1
ATOM 770 C C . LYS A 1 96 ? 17.660 -7.873 9.457 1.00 54.50 96 LYS A C 1
ATOM 772 O O . LYS A 1 96 ? 17.129 -7.734 10.549 1.00 54.50 96 LYS A O 1
ATOM 777 N N . ALA A 1 97 ? 18.907 -7.457 9.216 1.00 50.94 97 ALA A N 1
ATOM 778 C CA . ALA A 1 97 ? 19.792 -6.930 10.261 1.00 50.94 97 ALA A CA 1
ATOM 779 C C . ALA A 1 97 ? 19.571 -5.437 10.581 1.00 50.94 97 ALA A C 1
ATOM 781 O O . ALA A 1 97 ? 20.098 -4.947 11.577 1.00 50.94 97 ALA A O 1
ATOM 782 N N . PHE A 1 98 ? 18.790 -4.724 9.763 1.00 53.59 98 PHE A N 1
ATOM 783 C CA . PHE A 1 98 ? 18.420 -3.323 9.967 1.00 53.59 98 PHE A CA 1
ATOM 784 C C . PHE A 1 98 ? 16.901 -3.209 9.943 1.00 53.59 98 PHE A C 1
ATOM 786 O O . PHE A 1 98 ? 16.301 -3.202 8.873 1.00 53.59 98 PHE A O 1
ATOM 793 N N . GLN A 1 99 ? 16.274 -3.169 11.117 1.00 62.84 99 GLN A N 1
ATOM 794 C CA . GLN A 1 99 ? 14.823 -3.052 11.219 1.00 62.84 99 GLN A CA 1
ATOM 795 C C . GLN A 1 99 ? 14.475 -2.041 12.304 1.00 62.84 99 GLN A C 1
ATOM 797 O O . GLN A 1 99 ? 14.703 -2.260 13.491 1.00 62.84 99 GLN A O 1
ATOM 802 N N . MET A 1 100 ? 13.942 -0.906 11.866 1.00 76.50 100 MET A N 1
ATOM 803 C CA . MET A 1 100 ? 13.053 -0.118 12.707 1.00 76.50 100 MET A CA 1
ATOM 804 C C . MET A 1 100 ? 11.772 -0.943 12.901 1.00 76.50 100 MET A C 1
ATOM 806 O O . MET A 1 100 ? 11.290 -1.494 11.908 1.00 76.50 100 MET A O 1
ATOM 810 N N . PRO A 1 101 ? 11.242 -1.067 14.131 1.00 84.06 101 PRO A N 1
ATOM 811 C CA . PRO A 1 101 ? 9.992 -1.783 14.355 1.00 84.06 101 PRO A CA 1
ATOM 812 C C . PRO A 1 101 ? 8.864 -1.130 13.558 1.00 84.06 101 PRO A C 1
ATOM 814 O O . PRO A 1 101 ? 8.816 0.096 13.442 1.00 84.06 101 PRO A O 1
ATOM 817 N N . THR A 1 102 ? 7.962 -1.945 13.014 1.00 92.06 102 THR A N 1
ATOM 818 C CA . THR A 1 102 ? 6.777 -1.413 12.345 1.00 92.06 102 THR A CA 1
ATOM 819 C C . THR A 1 102 ? 5.838 -0.800 13.383 1.00 92.06 102 THR A C 1
ATOM 821 O O . THR A 1 102 ? 5.395 -1.467 14.318 1.00 92.06 102 THR A O 1
ATOM 824 N N . GLU A 1 103 ? 5.497 0.472 13.202 1.00 95.19 103 GLU A N 1
ATOM 825 C CA . GLU A 1 103 ? 4.540 1.192 14.036 1.00 95.19 103 GLU A CA 1
ATOM 826 C C . GLU A 1 103 ? 3.241 1.409 13.257 1.00 95.19 103 GLU A C 1
ATOM 828 O O . GLU A 1 103 ? 3.250 1.856 12.110 1.00 95.19 103 GLU A O 1
ATOM 833 N N . VAL A 1 104 ? 2.112 1.084 13.894 1.00 97.19 104 VAL A N 1
ATOM 834 C CA . VAL A 1 104 ? 0.771 1.261 13.324 1.00 97.19 104 VAL A CA 1
ATOM 835 C C . VAL A 1 104 ? -0.089 2.046 14.303 1.00 97.19 104 VAL A C 1
ATOM 8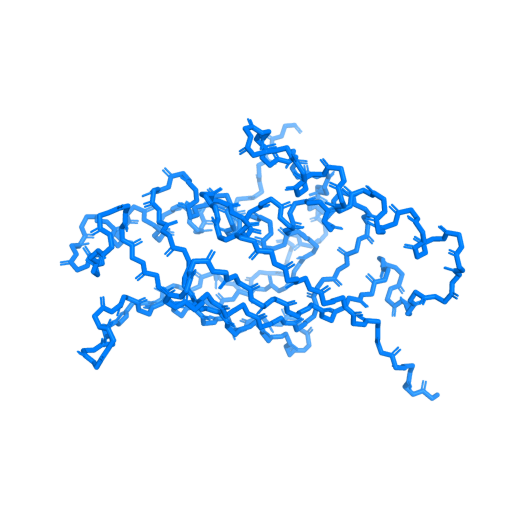37 O O . VAL A 1 104 ? -0.399 1.563 15.401 1.00 97.19 104 VAL A O 1
ATOM 840 N N . ALA A 1 105 ? -0.508 3.239 13.896 1.00 97.19 105 ALA A N 1
ATOM 841 C CA . ALA A 1 105 ? -1.454 4.059 14.636 1.00 97.19 105 ALA A CA 1
ATOM 842 C C . ALA A 1 105 ? -2.797 4.134 13.903 1.00 97.19 105 ALA A C 1
ATOM 844 O O . ALA A 1 105 ? -2.874 4.024 12.681 1.00 97.19 105 ALA A O 1
ATOM 845 N N . PHE A 1 106 ? -3.864 4.296 14.682 1.00 97.31 106 PHE A N 1
ATOM 846 C CA . PHE A 1 106 ? -5.218 4.429 14.166 1.00 97.31 106 PHE A CA 1
ATOM 847 C C . PHE A 1 106 ? -5.825 5.722 14.678 1.00 97.31 106 PHE A C 1
ATOM 849 O O . PHE A 1 106 ? -5.727 6.033 15.867 1.00 97.31 106 PHE A O 1
ATOM 856 N N . SER A 1 107 ? -6.502 6.441 13.797 1.00 96.25 107 SER A N 1
ATOM 857 C CA . SER A 1 107 ? -7.353 7.566 14.164 1.00 96.25 107 SER A CA 1
ATOM 858 C C . SER A 1 107 ? -8.646 7.534 13.355 1.00 96.25 107 SER A C 1
ATOM 860 O O . SER A 1 107 ? -8.790 6.766 12.403 1.00 96.25 107 SER A O 1
ATOM 862 N N . GLU A 1 108 ? -9.635 8.321 13.762 1.00 93.88 108 GLU A N 1
ATOM 863 C CA . GLU A 1 108 ? -10.894 8.437 13.035 1.00 93.88 108 GLU A CA 1
ATOM 864 C C . GLU A 1 108 ? -10.938 9.765 12.288 1.00 93.88 108 GLU A C 1
ATOM 866 O O . GLU A 1 108 ? -10.706 10.831 12.860 1.00 93.88 108 GLU A O 1
ATOM 871 N N . ASN A 1 109 ? -11.282 9.710 11.005 1.00 91.81 109 ASN A N 1
ATOM 872 C CA . ASN A 1 109 ? -11.631 10.890 10.239 1.00 91.81 109 ASN A CA 1
ATOM 873 C C . ASN A 1 109 ? -13.151 11.075 10.285 1.00 91.81 109 ASN A C 1
ATOM 875 O O . ASN A 1 109 ? -13.886 10.558 9.440 1.00 91.81 109 ASN A O 1
ATOM 879 N N . THR A 1 110 ? -13.612 11.851 11.264 1.00 86.44 110 THR A N 1
ATOM 880 C CA . THR A 1 110 ? -15.040 12.119 11.505 1.00 86.44 110 THR A CA 1
ATOM 881 C C . THR A 1 110 ? -15.734 12.828 10.341 1.00 86.44 110 THR A C 1
ATOM 883 O O . THR A 1 110 ? -16.937 12.669 10.164 1.00 86.44 110 THR A O 1
ATOM 886 N N . ALA A 1 111 ? -14.995 13.568 9.507 1.00 87.81 111 ALA A N 1
ATOM 887 C CA . ALA A 1 111 ? -15.551 14.246 8.336 1.00 87.81 111 ALA A CA 1
ATOM 888 C C . ALA A 1 111 ? -15.903 13.278 7.194 1.00 87.81 111 ALA A C 1
ATOM 890 O O . ALA A 1 111 ? -16.792 13.565 6.398 1.00 87.81 111 ALA A O 1
ATOM 891 N N . THR A 1 112 ? -15.203 12.144 7.104 1.00 86.31 112 THR A N 1
ATOM 892 C CA . THR A 1 112 ? -15.399 11.144 6.036 1.00 86.31 112 THR A CA 1
ATOM 893 C C . THR A 1 112 ? -15.985 9.826 6.535 1.00 86.31 112 THR A C 1
ATOM 895 O O . THR A 1 112 ? -16.338 8.986 5.714 1.00 86.31 112 THR A O 1
ATOM 898 N N . GLY A 1 113 ? -16.090 9.630 7.854 1.00 90.12 113 GLY A N 1
ATOM 899 C CA . GLY A 1 113 ? -16.540 8.371 8.451 1.00 90.12 113 GLY A CA 1
ATOM 900 C C . GLY A 1 113 ? -15.577 7.209 8.185 1.00 90.12 113 GLY A C 1
ATOM 901 O O . GLY A 1 113 ? -16.011 6.071 8.043 1.00 90.12 113 GLY A O 1
ATOM 902 N N . ARG A 1 114 ? -14.275 7.490 8.063 1.00 94.50 114 ARG A N 1
ATOM 903 C CA . ARG A 1 114 ? -13.237 6.499 7.734 1.00 94.50 114 ARG A CA 1
ATOM 904 C C . ARG A 1 114 ? -12.231 6.373 8.869 1.00 94.50 114 ARG A C 1
ATOM 906 O O . ARG A 1 114 ? -11.931 7.351 9.553 1.00 94.50 114 ARG A O 1
ATOM 913 N N . THR A 1 115 ? -11.659 5.186 9.028 1.00 97.00 115 THR A N 1
ATOM 914 C CA . THR A 1 115 ? -10.475 4.990 9.869 1.00 97.00 115 THR A CA 1
ATOM 915 C C . THR A 1 115 ? -9.240 5.420 9.088 1.00 97.00 115 THR A C 1
ATOM 917 O O . THR A 1 115 ? -9.073 5.039 7.933 1.00 97.00 115 THR A O 1
ATOM 920 N N . VAL A 1 116 ? -8.364 6.191 9.719 1.00 97.62 116 VAL A N 1
ATOM 921 C CA . VAL A 1 116 ? -7.020 6.486 9.223 1.00 97.62 116 VAL A CA 1
ATOM 922 C C . VAL A 1 116 ? -6.051 5.498 9.861 1.00 97.62 116 VAL A C 1
ATOM 924 O O . VAL A 1 116 ? -6.081 5.304 11.077 1.00 97.62 116 VAL A O 1
ATOM 927 N N . VAL A 1 117 ? -5.223 4.864 9.038 1.00 97.94 117 VAL A N 1
ATOM 928 C CA . VAL A 1 117 ? -4.122 3.992 9.449 1.00 97.94 117 VAL A CA 1
ATOM 929 C C . VAL A 1 117 ? -2.825 4.694 9.079 1.00 97.94 117 VAL A C 1
ATOM 931 O O . VAL A 1 117 ? -2.537 4.852 7.893 1.00 97.94 117 VAL A O 1
ATOM 934 N N . ASP A 1 118 ? -2.060 5.099 10.085 1.00 97.62 118 ASP A N 1
ATOM 935 C CA . ASP A 1 118 ? -0.706 5.615 9.909 1.00 97.62 118 ASP A CA 1
ATOM 936 C C . ASP A 1 118 ? 0.271 4.451 10.087 1.00 97.62 118 ASP A C 1
ATOM 938 O O . ASP A 1 118 ? 0.286 3.798 11.136 1.00 97.62 118 ASP A O 1
ATOM 942 N N . LEU A 1 119 ? 1.056 4.171 9.049 1.00 96.56 119 LEU A N 1
ATOM 943 C CA . LEU A 1 119 ? 2.029 3.088 9.008 1.00 96.56 119 LEU A CA 1
ATOM 944 C C . LEU A 1 119 ? 3.430 3.666 8.853 1.00 96.56 119 LEU A C 1
ATOM 946 O O . LEU A 1 119 ? 3.749 4.321 7.862 1.00 96.56 119 LEU A O 1
ATOM 950 N N . VAL A 1 120 ? 4.290 3.341 9.809 1.00 94.75 120 VAL A N 1
ATOM 951 C CA . VAL A 1 120 ? 5.712 3.654 9.754 1.00 94.75 120 VAL A CA 1
ATOM 952 C C . VAL A 1 120 ? 6.489 2.351 9.773 1.00 94.75 120 VAL A C 1
ATOM 954 O O . VAL A 1 120 ? 6.326 1.532 10.675 1.00 94.75 120 VAL A O 1
ATOM 957 N N . SER A 1 121 ? 7.341 2.141 8.775 1.00 92.00 121 SER A N 1
ATOM 958 C CA . SER A 1 121 ? 8.173 0.939 8.696 1.00 92.00 121 SER A CA 1
ATOM 959 C C . SER A 1 121 ? 9.459 1.210 7.917 1.00 92.00 121 SER A C 1
ATOM 961 O O . SER A 1 121 ? 9.660 2.279 7.332 1.00 92.00 121 SER A O 1
ATOM 963 N N . TRP A 1 122 ? 10.346 0.222 7.912 1.00 88.88 122 TRP A N 1
ATOM 964 C CA . TRP A 1 122 ? 11.494 0.193 7.018 1.00 88.88 122 TRP A CA 1
ATOM 965 C C . TRP A 1 122 ? 11.063 -0.234 5.610 1.00 88.88 122 TRP A C 1
ATOM 967 O O . TRP A 1 122 ? 10.389 -1.260 5.448 1.00 88.88 122 TRP A O 1
ATOM 977 N N . ASP A 1 123 ? 11.476 0.534 4.601 1.00 85.38 123 ASP A N 1
ATOM 978 C CA . ASP A 1 123 ? 11.161 0.253 3.204 1.00 85.38 123 ASP A CA 1
ATOM 979 C C . ASP A 1 123 ? 11.851 -1.024 2.717 1.00 85.38 123 ASP A C 1
ATOM 981 O O . ASP A 1 123 ? 13.010 -1.319 3.031 1.00 85.38 123 ASP A O 1
ATOM 985 N N . ARG A 1 124 ? 11.115 -1.807 1.935 1.00 82.25 124 ARG A N 1
ATOM 986 C CA . ARG A 1 124 ? 11.594 -3.058 1.360 1.00 82.25 124 ARG A CA 1
ATOM 987 C C . ARG A 1 124 ? 10.777 -3.430 0.123 1.00 82.25 124 ARG A C 1
ATOM 989 O O . ARG A 1 124 ? 9.572 -3.170 0.082 1.00 82.25 124 ARG A O 1
ATOM 996 N N . PRO A 1 125 ? 11.382 -4.148 -0.838 1.00 80.75 125 PRO A N 1
ATOM 997 C CA . PRO A 1 125 ? 10.637 -4.710 -1.957 1.00 80.75 125 PRO A CA 1
ATOM 998 C C . PRO A 1 125 ? 9.418 -5.511 -1.478 1.00 80.75 125 PRO A C 1
ATOM 1000 O O . PRO A 1 125 ? 9.512 -6.317 -0.547 1.00 80.75 125 PRO A O 1
ATOM 1003 N N . GLY A 1 126 ? 8.267 -5.254 -2.097 1.00 85.56 126 GLY A N 1
ATOM 1004 C CA . GLY A 1 126 ? 7.006 -5.923 -1.777 1.00 85.56 126 GLY A CA 1
ATOM 1005 C C . GLY A 1 126 ? 6.276 -5.415 -0.525 1.00 85.56 126 GLY A C 1
ATOM 1006 O O . GLY A 1 126 ? 5.291 -6.038 -0.126 1.00 85.56 126 GLY A O 1
ATOM 1007 N N . LEU A 1 127 ? 6.696 -4.301 0.097 1.00 90.31 127 LEU A N 1
ATOM 1008 C CA . LEU A 1 127 ? 6.032 -3.740 1.287 1.00 90.31 127 LEU A CA 1
ATOM 1009 C C . LEU A 1 127 ? 4.527 -3.519 1.071 1.00 90.31 127 LEU A C 1
ATOM 1011 O O . LEU A 1 127 ? 3.714 -4.040 1.830 1.00 90.31 127 LEU A O 1
ATOM 1015 N N . LEU A 1 128 ? 4.134 -2.814 0.007 1.00 92.81 128 LEU A N 1
ATOM 1016 C CA . LEU A 1 128 ? 2.717 -2.512 -0.242 1.00 92.81 128 LEU A CA 1
ATOM 1017 C C . LEU A 1 128 ? 1.888 -3.749 -0.597 1.00 92.81 128 LEU A C 1
ATOM 1019 O O . LEU A 1 128 ? 0.715 -3.816 -0.239 1.00 92.81 128 LEU A O 1
ATOM 1023 N N . CYS A 1 129 ? 2.497 -4.745 -1.244 1.00 91.06 129 CYS A N 1
ATOM 1024 C CA . CYS A 1 129 ? 1.858 -6.037 -1.492 1.00 91.06 129 CYS A CA 1
ATOM 1025 C C . CYS A 1 129 ? 1.471 -6.704 -0.159 1.00 91.06 129 CYS A C 1
ATOM 1027 O O . CYS A 1 129 ? 0.323 -7.103 0.035 1.00 91.06 129 CYS A O 1
ATOM 1029 N N . ARG A 1 130 ? 2.395 -6.727 0.808 1.00 91.62 130 ARG A N 1
ATOM 1030 C CA . ARG A 1 130 ? 2.166 -7.254 2.165 1.00 91.62 130 ARG A CA 1
ATOM 1031 C C . ARG A 1 130 ? 1.102 -6.471 2.933 1.00 91.62 130 ARG A C 1
ATOM 1033 O O . ARG A 1 130 ? 0.252 -7.080 3.581 1.00 91.62 130 ARG A O 1
ATOM 1040 N N . VAL A 1 131 ? 1.107 -5.140 2.825 1.00 94.88 131 VAL A N 1
ATOM 1041 C CA . VAL A 1 131 ? 0.054 -4.284 3.399 1.00 94.88 131 VAL A CA 1
ATOM 1042 C C . VAL A 1 131 ? -1.309 -4.623 2.792 1.00 94.88 131 VAL A C 1
ATOM 1044 O O . VAL A 1 131 ? -2.271 -4.854 3.523 1.00 94.88 131 VAL A O 1
ATOM 1047 N N . GLY A 1 132 ? -1.390 -4.735 1.463 1.00 94.06 132 GLY A N 1
ATOM 1048 C CA . GLY A 1 132 ? -2.619 -5.111 0.767 1.00 94.06 132 GLY A CA 1
ATOM 1049 C C . GLY A 1 132 ? -3.144 -6.482 1.197 1.00 94.06 132 GLY A C 1
ATOM 1050 O O . GLY A 1 132 ? -4.345 -6.648 1.402 1.00 94.06 132 GLY A O 1
ATOM 1051 N N . GLN A 1 133 ? -2.254 -7.452 1.414 1.00 91.81 133 GLN A N 1
ATOM 1052 C CA . GLN A 1 133 ? -2.626 -8.764 1.944 1.00 91.81 133 GLN A CA 1
ATOM 1053 C C . GLN A 1 133 ? -3.149 -8.709 3.379 1.00 91.81 133 GLN A C 1
ATOM 1055 O O . GLN A 1 133 ? -4.136 -9.382 3.681 1.00 91.81 133 GLN A O 1
ATOM 1060 N N . ALA A 1 134 ? -2.531 -7.907 4.251 1.00 94.75 134 ALA A N 1
ATOM 1061 C CA . ALA A 1 134 ? -3.029 -7.698 5.608 1.00 94.75 134 ALA A CA 1
ATOM 1062 C C . ALA A 1 134 ? -4.453 -7.118 5.576 1.00 94.75 134 ALA A C 1
ATOM 1064 O O . ALA A 1 134 ? -5.355 -7.686 6.193 1.00 94.75 134 ALA A O 1
ATOM 1065 N N . PHE A 1 135 ? -4.690 -6.076 4.771 1.00 95.62 135 PHE A N 1
ATOM 1066 C CA . PHE A 1 135 ? -6.023 -5.485 4.599 1.00 95.62 135 PHE A CA 1
ATOM 1067 C C . PHE A 1 135 ? -7.046 -6.503 4.096 1.00 95.62 135 PHE A C 1
ATOM 1069 O O . PHE A 1 135 ? -8.106 -6.660 4.705 1.00 95.62 135 PHE A O 1
ATOM 1076 N N . MET A 1 136 ? -6.700 -7.262 3.055 1.00 92.44 136 MET A N 1
ATOM 1077 C CA . MET A 1 136 ? -7.558 -8.319 2.518 1.00 92.44 136 MET A CA 1
ATOM 1078 C C . MET A 1 136 ? -7.905 -9.372 3.583 1.00 92.44 136 MET A C 1
ATOM 1080 O O . MET A 1 136 ? -9.076 -9.733 3.732 1.00 92.44 136 MET A O 1
ATOM 1084 N N . SER A 1 137 ? -6.914 -9.834 4.355 1.00 92.69 137 SER A N 1
ATOM 1085 C CA . SER A 1 137 ? -7.098 -10.856 5.398 1.00 92.69 137 SER A CA 1
ATOM 1086 C C . SER A 1 137 ? -7.981 -10.386 6.557 1.00 92.69 137 SER A C 1
ATOM 1088 O O . SER A 1 137 ? -8.745 -11.176 7.108 1.00 92.69 137 SER A O 1
ATOM 1090 N N . CYS A 1 138 ? -7.936 -9.091 6.878 1.00 94.62 138 CYS A N 1
ATOM 1091 C CA . CYS A 1 138 ? -8.758 -8.476 7.916 1.00 94.62 138 CYS A CA 1
ATOM 1092 C C . CYS A 1 138 ? -10.118 -7.973 7.398 1.00 94.62 138 CYS A C 1
ATOM 1094 O O . CYS A 1 138 ? -10.889 -7.413 8.175 1.00 94.62 138 CYS A O 1
ATOM 1096 N N . GLY A 1 139 ? -10.427 -8.140 6.105 1.00 93.31 139 GLY A N 1
ATOM 1097 C CA . GLY A 1 139 ? -11.666 -7.629 5.509 1.00 93.31 139 GLY A CA 1
ATOM 1098 C C . GLY A 1 139 ? -11.756 -6.099 5.501 1.00 93.31 139 GLY A C 1
ATOM 1099 O O . GLY A 1 139 ? -12.843 -5.543 5.648 1.00 93.31 139 GLY A O 1
ATOM 1100 N N . VAL A 1 140 ? -10.617 -5.429 5.356 1.00 95.12 140 VAL A N 1
ATOM 1101 C CA . VAL A 1 140 ? -10.492 -3.971 5.343 1.00 95.12 140 VAL A CA 1
ATOM 1102 C C . VAL A 1 140 ? -10.537 -3.470 3.902 1.00 95.12 140 VAL A C 1
ATOM 1104 O O . VAL A 1 140 ? -9.801 -3.962 3.047 1.00 95.12 140 VAL A O 1
ATOM 1107 N N . GLN A 1 141 ? -11.389 -2.482 3.635 1.00 92.88 141 GLN A N 1
ATOM 1108 C CA . GLN A 1 141 ? -11.509 -1.834 2.330 1.00 92.88 141 GLN A CA 1
ATOM 1109 C C . GLN A 1 141 ? -10.728 -0.521 2.314 1.00 92.88 141 GLN A C 1
ATOM 1111 O O . GLN A 1 141 ? -10.870 0.306 3.215 1.00 92.88 141 GLN A O 1
ATOM 1116 N N . LEU A 1 142 ? -9.900 -0.335 1.285 1.00 94.31 142 LEU A N 1
ATOM 1117 C CA . LEU A 1 142 ? -9.112 0.877 1.086 1.00 94.31 142 LEU A CA 1
ATOM 1118 C C . LEU A 1 142 ? -9.885 1.876 0.226 1.00 94.31 142 LEU A C 1
ATOM 1120 O O . LEU A 1 142 ? -10.310 1.544 -0.874 1.00 94.31 142 LEU A O 1
ATOM 1124 N N . HIS A 1 143 ? -10.001 3.113 0.704 1.00 92.69 143 HIS A N 1
ATOM 1125 C CA . HIS A 1 143 ? -10.663 4.19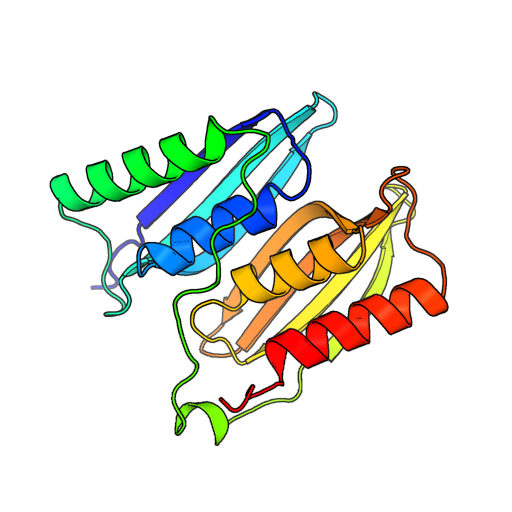7 -0.029 1.00 92.69 143 HIS A CA 1
ATOM 1126 C C . HIS A 1 143 ? -9.701 5.255 -0.543 1.00 92.69 143 HIS A C 1
ATOM 1128 O O . HIS A 1 143 ? -9.968 5.924 -1.537 1.00 92.69 143 HIS A O 1
ATOM 1134 N N . ASN A 1 144 ? -8.627 5.492 0.200 1.00 94.00 144 ASN A N 1
ATOM 1135 C CA . ASN A 1 144 ? -7.624 6.471 -0.172 1.00 94.00 144 ASN A CA 1
ATOM 1136 C C . ASN A 1 144 ? -6.293 6.079 0.459 1.00 94.00 144 ASN A C 1
ATOM 1138 O O . ASN A 1 144 ? -6.274 5.589 1.587 1.00 94.00 144 ASN A O 1
ATOM 1142 N N . ALA A 1 145 ? -5.186 6.324 -0.228 1.00 96.06 145 ALA A N 1
ATOM 1143 C CA . ALA A 1 145 ? -3.865 6.150 0.359 1.00 96.06 145 ALA A CA 1
ATOM 1144 C C . ALA A 1 145 ? -2.903 7.216 -0.137 1.00 96.06 145 ALA A C 1
ATOM 1146 O O . ALA A 1 145 ? -2.974 7.656 -1.288 1.00 96.06 145 ALA A O 1
ATOM 1147 N N . LYS A 1 146 ? -1.981 7.594 0.741 1.00 96.06 146 LYS A N 1
ATOM 1148 C CA . LYS A 1 146 ? -0.800 8.373 0.410 1.00 96.06 146 LYS A CA 1
ATOM 1149 C C . LYS A 1 146 ? 0.407 7.568 0.858 1.00 96.06 146 LYS A C 1
ATOM 1151 O O . LYS A 1 146 ? 0.606 7.388 2.053 1.00 96.06 146 LYS A O 1
ATOM 1156 N N . ILE A 1 147 ? 1.170 7.098 -0.116 1.00 94.38 147 ILE A N 1
ATOM 1157 C CA . ILE A 1 147 ? 2.379 6.314 0.106 1.00 94.38 147 ILE A CA 1
ATOM 1158 C C . ILE A 1 147 ? 3.569 7.216 -0.153 1.00 94.38 147 ILE A C 1
ATOM 1160 O O . ILE A 1 147 ? 3.628 7.840 -1.215 1.00 94.38 147 ILE A O 1
ATOM 1164 N N . ALA A 1 148 ? 4.493 7.287 0.798 1.00 88.50 148 ALA A N 1
ATOM 1165 C CA . ALA A 1 148 ? 5.670 8.130 0.681 1.00 88.50 148 ALA A CA 1
ATOM 1166 C C . ALA A 1 148 ? 6.887 7.459 1.320 1.00 88.50 148 ALA A C 1
ATOM 1168 O O . ALA A 1 148 ? 6.926 7.209 2.524 1.00 88.50 148 ALA A O 1
ATOM 1169 N N . THR A 1 149 ? 7.917 7.246 0.503 1.00 82.94 149 THR A N 1
ATOM 1170 C CA . THR A 1 149 ? 9.202 6.708 0.957 1.00 82.94 149 THR A CA 1
ATOM 1171 C C . THR A 1 149 ? 10.248 7.815 1.029 1.00 82.94 149 THR A C 1
ATOM 1173 O O . THR A 1 149 ? 10.533 8.482 0.032 1.00 82.94 149 THR A O 1
ATOM 1176 N N . ILE A 1 150 ? 10.859 8.002 2.200 1.00 79.06 150 ILE A N 1
ATOM 1177 C CA . ILE A 1 150 ? 11.964 8.943 2.415 1.00 79.06 150 ILE A CA 1
ATOM 1178 C C . ILE A 1 150 ? 13.206 8.149 2.817 1.00 79.06 150 ILE A C 1
ATOM 1180 O O . ILE A 1 150 ? 13.330 7.650 3.937 1.00 79.06 150 ILE A O 1
ATOM 1184 N N . GLY A 1 151 ? 14.160 8.041 1.891 1.00 81.25 151 GLY A N 1
ATOM 1185 C CA . GLY A 1 151 ? 15.342 7.207 2.090 1.00 81.25 151 GLY A CA 1
ATOM 1186 C C . GLY A 1 151 ? 14.943 5.736 2.186 1.00 81.25 151 GLY A C 1
ATOM 1187 O O . GLY A 1 151 ? 14.548 5.156 1.185 1.00 81.25 151 GLY A O 1
ATOM 1188 N N . ALA A 1 152 ? 15.048 5.154 3.379 1.00 83.69 152 ALA A N 1
ATOM 1189 C CA . ALA A 1 152 ? 14.667 3.765 3.654 1.00 83.69 152 ALA A CA 1
ATOM 1190 C C . ALA A 1 152 ? 13.528 3.643 4.684 1.00 83.69 152 ALA A C 1
ATOM 1192 O O . ALA A 1 152 ? 13.315 2.580 5.261 1.00 83.69 152 ALA A O 1
ATOM 1193 N N . ARG A 1 153 ? 12.816 4.741 4.956 1.00 89.06 153 ARG A N 1
ATOM 1194 C CA . ARG A 1 153 ? 11.664 4.784 5.859 1.00 89.06 153 ARG A CA 1
ATOM 1195 C C . ARG A 1 153 ? 10.415 5.110 5.052 1.00 89.06 153 ARG A C 1
ATOM 1197 O O . ARG A 1 153 ? 10.425 6.074 4.284 1.00 89.06 153 ARG A O 1
ATOM 1204 N N . VAL A 1 154 ? 9.360 4.331 5.257 1.00 91.00 154 VAL A N 1
ATOM 1205 C CA . VAL A 1 154 ? 8.026 4.632 4.729 1.00 91.00 154 VAL A CA 1
ATOM 1206 C C . VAL A 1 154 ? 7.187 5.309 5.803 1.00 91.00 154 VAL A C 1
ATOM 1208 O O . VAL A 1 154 ? 7.275 4.952 6.981 1.00 91.00 154 VAL A O 1
ATOM 1211 N N . GLU A 1 155 ? 6.400 6.295 5.389 1.00 93.94 155 GLU A N 1
ATOM 1212 C CA . GLU A 1 155 ? 5.388 6.962 6.210 1.00 93.94 155 GLU A CA 1
ATOM 1213 C C . GLU A 1 155 ? 4.090 7.005 5.409 1.00 93.94 155 GLU A C 1
ATOM 1215 O O . GLU A 1 155 ? 3.766 7.986 4.731 1.00 93.94 155 GLU A O 1
ATOM 1220 N N . ASP A 1 156 ? 3.378 5.886 5.452 1.00 95.75 156 ASP A N 1
ATOM 1221 C CA . ASP A 1 156 ? 2.200 5.656 4.635 1.00 95.75 156 ASP A CA 1
ATOM 1222 C C . ASP A 1 156 ? 0.933 5.953 5.432 1.00 95.75 156 ASP A C 1
ATOM 1224 O O . ASP A 1 156 ? 0.807 5.595 6.604 1.00 95.75 156 ASP A O 1
ATOM 1228 N N . VAL A 1 157 ? -0.038 6.578 4.772 1.00 97.19 157 VAL A N 1
ATOM 1229 C CA . VAL A 1 157 ? -1.338 6.906 5.363 1.00 97.19 157 VAL A CA 1
ATOM 1230 C C . VAL A 1 157 ? -2.437 6.276 4.525 1.00 97.19 157 VAL A C 1
ATOM 1232 O O . VAL A 1 157 ? -2.559 6.565 3.332 1.00 97.19 157 VAL A O 1
ATOM 1235 N N . PHE A 1 158 ? -3.277 5.462 5.156 1.00 97.31 158 PHE A N 1
ATOM 1236 C CA . PHE A 1 158 ? -4.396 4.773 4.515 1.00 97.31 158 PHE A CA 1
ATOM 1237 C C . PHE A 1 158 ? -5.722 5.200 5.138 1.00 97.31 158 PHE A C 1
ATOM 1239 O O . PHE A 1 158 ? -5.844 5.304 6.352 1.00 97.31 158 PHE A O 1
ATOM 1246 N N . PHE A 1 159 ? -6.743 5.400 4.313 1.00 96.25 159 PHE A N 1
ATOM 1247 C CA . PHE A 1 159 ? -8.111 5.677 4.739 1.00 96.25 159 PHE A CA 1
ATOM 1248 C C . PHE A 1 159 ? -8.961 4.461 4.411 1.00 96.25 159 PHE A C 1
ATOM 1250 O O . PHE A 1 159 ? -9.128 4.118 3.238 1.00 96.25 159 PHE A O 1
ATOM 1257 N N . VAL A 1 160 ? -9.487 3.814 5.443 1.00 95.81 160 VAL A N 1
ATOM 1258 C CA . VAL A 1 160 ? -10.078 2.483 5.341 1.00 95.81 160 VAL A CA 1
ATOM 1259 C C . VAL A 1 160 ? -11.428 2.368 6.047 1.00 95.81 160 VAL A C 1
ATOM 1261 O O . VAL A 1 160 ? -11.760 3.160 6.934 1.00 95.81 160 VAL A O 1
ATOM 1264 N N . THR A 1 161 ? -12.188 1.346 5.665 1.00 94.81 161 THR A N 1
ATOM 1265 C CA . THR A 1 161 ? -13.435 0.911 6.314 1.00 94.81 161 THR A CA 1
ATOM 1266 C C . THR A 1 161 ? -13.455 -0.607 6.488 1.00 94.81 161 THR A C 1
ATOM 1268 O O . THR A 1 161 ? -12.602 -1.315 5.950 1.00 94.81 161 THR A O 1
ATOM 1271 N N . ASP A 1 162 ? -14.442 -1.129 7.216 1.00 93.75 162 ASP A N 1
ATOM 1272 C CA . ASP A 1 162 ? -14.830 -2.536 7.079 1.00 93.75 162 ASP A CA 1
ATOM 1273 C C . ASP A 1 162 ? -15.590 -2.778 5.756 1.00 93.75 162 ASP A C 1
ATOM 1275 O O . ASP A 1 162 ? -15.864 -1.843 4.996 1.00 93.75 162 ASP A O 1
ATOM 1279 N N . ARG A 1 163 ? -15.944 -4.041 5.478 1.00 90.06 163 ARG A N 1
ATOM 1280 C CA . ARG A 1 163 ? -16.730 -4.440 4.290 1.00 90.06 163 ARG A CA 1
ATOM 1281 C C . ARG A 1 163 ? -18.145 -3.859 4.243 1.00 90.06 163 ARG A C 1
ATOM 1283 O O . ARG A 1 163 ? -18.793 -3.909 3.204 1.00 90.06 163 ARG A O 1
ATOM 1290 N N . GLU A 1 164 ? -18.637 -3.335 5.360 1.00 90.19 164 GLU A N 1
ATOM 1291 C CA . GLU A 1 164 ? -19.941 -2.680 5.461 1.00 90.19 164 GLU A CA 1
ATOM 1292 C C . GLU A 1 164 ? -19.813 -1.154 5.284 1.00 90.19 164 GLU A C 1
ATOM 1294 O O . GLU A 1 164 ? -20.768 -0.424 5.542 1.00 90.19 164 GLU A O 1
ATOM 1299 N N . ASN A 1 165 ? -18.655 -0.664 4.813 1.00 90.56 165 ASN A N 1
ATOM 1300 C CA . ASN A 1 165 ? -18.336 0.754 4.624 1.00 90.56 165 ASN A CA 1
ATOM 1301 C C . ASN A 1 165 ? -18.417 1.597 5.907 1.00 90.56 165 ASN A C 1
ATOM 1303 O O . ASN A 1 165 ? -18.665 2.802 5.854 1.00 90.56 165 ASN A O 1
ATOM 1307 N N . ARG A 1 166 ? -18.186 0.985 7.071 1.00 93.00 166 ARG A N 1
ATOM 1308 C CA . ARG A 1 166 ? -18.128 1.692 8.356 1.00 93.00 166 ARG A CA 1
ATOM 1309 C C . ARG A 1 166 ? -16.681 1.905 8.793 1.00 93.00 166 ARG A C 1
ATOM 1311 O O . ARG A 1 166 ? -15.816 1.092 8.445 1.00 93.00 166 ARG A O 1
ATOM 1318 N N . PRO A 1 167 ? -16.391 2.948 9.592 1.00 94.88 167 PRO A N 1
ATOM 1319 C CA . PRO A 1 167 ? -15.096 3.031 10.256 1.00 94.88 167 PRO A CA 1
ATOM 1320 C C . PRO A 1 167 ? -14.891 1.770 11.102 1.00 94.88 167 PRO A C 1
ATOM 1322 O O . PRO A 1 167 ? -15.853 1.197 11.612 1.00 94.88 167 PRO A O 1
ATOM 1325 N N . LEU A 1 168 ? -13.645 1.313 11.240 1.00 94.75 168 LEU A N 1
ATOM 1326 C CA . LEU A 1 168 ? -13.373 0.077 11.974 1.00 94.75 168 LEU A CA 1
ATOM 1327 C C . LEU A 1 168 ? -13.781 0.208 13.445 1.00 94.75 168 LEU A C 1
ATOM 1329 O O . LEU A 1 168 ? -14.339 -0.751 13.959 1.00 94.75 168 LEU A O 1
ATOM 1333 N N . ASN A 1 169 ? -13.477 1.364 14.065 1.00 87.62 169 ASN A N 1
ATOM 1334 C CA . ASN A 1 169 ? -13.869 1.865 15.401 1.00 87.62 169 ASN A CA 1
ATOM 1335 C C . ASN A 1 169 ? -14.085 0.835 16.532 1.00 87.62 169 ASN A C 1
ATOM 1337 O O . ASN A 1 169 ? -14.817 1.083 17.488 1.00 87.62 169 ASN A O 1
ATOM 1341 N N . ASP A 1 170 ? -13.381 -0.287 16.454 1.00 91.88 170 ASP A N 1
ATOM 1342 C CA . ASP A 1 170 ? -13.466 -1.421 17.358 1.00 91.88 170 ASP A CA 1
ATOM 1343 C C . ASP A 1 170 ? -12.033 -1.798 17.762 1.00 91.88 170 ASP A C 1
ATOM 1345 O O . ASP A 1 170 ? -11.217 -2.128 16.888 1.00 91.88 170 ASP A O 1
ATOM 1349 N N . PRO A 1 171 ? -11.698 -1.762 19.067 1.00 93.44 171 PRO A N 1
ATOM 1350 C CA . PRO A 1 171 ? -10.386 -2.161 19.564 1.00 93.44 171 PRO A CA 1
ATOM 1351 C C . PRO A 1 171 ? -9.944 -3.552 19.095 1.00 93.44 171 PRO A C 1
ATOM 1353 O O . PRO A 1 171 ? -8.753 -3.756 18.862 1.00 93.44 171 PRO A O 1
ATOM 1356 N N . VAL A 1 172 ? -10.877 -4.492 18.911 1.00 95.25 172 VAL A N 1
ATOM 1357 C CA . VAL A 1 172 ? -10.580 -5.846 18.424 1.00 95.25 172 VAL A CA 1
ATOM 1358 C C . VAL A 1 172 ? -10.154 -5.809 16.957 1.00 95.25 172 VAL A C 1
ATOM 1360 O O . VAL A 1 172 ? -9.147 -6.420 16.599 1.00 95.25 172 VAL A O 1
ATOM 1363 N N . LYS A 1 173 ? -10.857 -5.044 16.109 1.00 95.00 173 LYS A N 1
ATOM 1364 C CA . LYS A 1 173 ? -10.478 -4.865 14.695 1.00 95.00 173 LYS A CA 1
ATOM 1365 C C . LYS A 1 173 ? -9.136 -4.141 14.561 1.00 95.00 173 LYS A C 1
ATOM 1367 O O . LYS A 1 173 ? -8.321 -4.532 13.728 1.00 95.00 173 LYS A O 1
ATOM 1372 N N . TYR A 1 174 ? -8.878 -3.125 15.389 1.00 96.31 174 TYR A N 1
ATOM 1373 C CA . TYR A 1 174 ? -7.584 -2.431 15.423 1.00 96.31 174 TYR A CA 1
ATOM 1374 C C . TYR A 1 174 ? -6.439 -3.349 15.845 1.00 96.31 174 TYR A C 1
ATOM 1376 O O . TYR A 1 174 ? -5.388 -3.333 15.204 1.00 96.31 174 TYR A O 1
ATOM 1384 N N . ALA A 1 175 ? -6.633 -4.158 16.889 1.00 96.19 175 ALA A N 1
ATOM 1385 C CA . ALA A 1 175 ? -5.635 -5.127 17.327 1.00 96.19 175 ALA A CA 1
ATOM 1386 C C . ALA A 1 175 ? -5.347 -6.158 16.226 1.00 96.19 175 ALA A C 1
ATOM 1388 O O . ALA A 1 175 ? -4.192 -6.320 15.844 1.00 96.19 175 ALA A O 1
ATOM 1389 N N . ALA A 1 176 ? -6.388 -6.758 15.639 1.00 96.44 176 ALA A N 1
ATOM 1390 C CA . ALA A 1 176 ? -6.242 -7.748 14.575 1.00 96.44 176 ALA A CA 1
ATOM 1391 C C . ALA A 1 176 ? -5.517 -7.186 13.340 1.00 96.44 176 ALA A C 1
ATOM 1393 O O . ALA A 1 176 ? -4.605 -7.821 12.814 1.00 96.44 176 ALA A O 1
ATOM 1394 N N . LEU A 1 177 ? -5.879 -5.976 12.895 1.00 97.19 177 LEU A N 1
ATOM 1395 C CA . LEU A 1 177 ? -5.222 -5.336 11.755 1.00 97.19 177 LEU A CA 1
ATOM 1396 C C . LEU A 1 177 ? -3.765 -4.970 12.064 1.00 97.19 177 LEU A C 1
ATOM 1398 O O . LEU A 1 177 ? -2.888 -5.178 11.227 1.00 97.19 177 LEU A O 1
ATOM 1402 N N . ARG A 1 178 ? -3.486 -4.451 13.265 1.00 97.06 178 ARG A N 1
ATOM 1403 C CA . ARG A 1 178 ? -2.118 -4.155 13.707 1.00 97.06 178 ARG A CA 1
ATOM 1404 C C . ARG A 1 178 ? -1.263 -5.415 13.729 1.00 97.06 178 ARG A C 1
ATOM 1406 O O . ARG A 1 178 ? -0.166 -5.398 13.185 1.00 97.06 178 ARG A O 1
ATOM 1413 N N . GLU A 1 179 ? -1.757 -6.486 14.340 1.00 95.25 179 GLU A N 1
ATOM 1414 C CA . GLU A 1 179 ? -1.055 -7.767 14.402 1.00 95.25 179 GLU A CA 1
ATOM 1415 C C . GLU A 1 179 ? -0.801 -8.327 13.004 1.00 95.25 179 GLU A C 1
ATOM 1417 O O . GLU A 1 179 ? 0.313 -8.755 12.723 1.00 95.25 179 GLU A O 1
ATOM 1422 N N . ALA A 1 180 ? -1.782 -8.258 12.100 1.00 94.75 180 ALA A N 1
ATOM 1423 C CA . ALA A 1 180 ? -1.612 -8.697 10.719 1.00 94.75 180 ALA A CA 1
ATOM 1424 C C . ALA A 1 180 ? -0.554 -7.872 9.966 1.00 94.75 180 ALA A C 1
ATOM 1426 O O . ALA A 1 180 ? 0.286 -8.446 9.274 1.00 94.75 180 ALA A O 1
ATOM 1427 N N . LEU A 1 181 ? -0.558 -6.542 10.114 1.00 94.69 181 LEU A N 1
ATOM 1428 C CA . LEU A 1 181 ? 0.440 -5.660 9.499 1.00 94.69 181 LEU A CA 1
ATOM 1429 C C . LEU A 1 181 ? 1.840 -5.924 10.056 1.00 94.69 181 LEU A C 1
ATOM 1431 O O . LEU A 1 181 ? 2.764 -6.149 9.281 1.00 94.69 181 LEU A O 1
ATOM 1435 N N . ILE A 1 182 ? 1.994 -5.960 11.382 1.00 92.25 182 ILE A N 1
ATOM 1436 C CA . ILE A 1 182 ? 3.279 -6.249 12.030 1.00 92.25 182 ILE A CA 1
ATOM 1437 C C . ILE A 1 182 ? 3.753 -7.649 11.653 1.00 92.25 182 ILE A C 1
ATOM 1439 O O . ILE A 1 182 ? 4.916 -7.823 11.317 1.00 92.25 182 ILE A O 1
ATOM 1443 N N . ALA A 1 183 ? 2.877 -8.652 11.623 1.00 89.88 183 ALA A N 1
ATOM 1444 C CA . ALA A 1 183 ? 3.259 -9.983 11.181 1.00 89.88 183 ALA A CA 1
ATOM 1445 C C . ALA A 1 183 ? 3.729 -9.959 9.720 1.00 89.88 183 ALA A C 1
ATOM 1447 O O . ALA A 1 183 ? 4.799 -10.466 9.417 1.00 89.88 183 ALA A O 1
ATOM 1448 N N . GLN A 1 184 ? 3.004 -9.343 8.793 1.00 87.31 184 GLN A N 1
ATOM 1449 C CA . GLN A 1 184 ? 3.409 -9.348 7.382 1.00 87.31 184 GLN A CA 1
ATOM 1450 C C . GLN A 1 184 ? 4.684 -8.537 7.108 1.00 87.31 184 GLN A C 1
ATOM 1452 O O . GLN A 1 184 ? 5.462 -8.860 6.201 1.00 87.31 184 GLN A O 1
ATOM 1457 N N . LEU A 1 185 ? 4.900 -7.479 7.884 1.00 87.81 185 LEU A N 1
ATOM 1458 C CA . LEU A 1 185 ? 6.025 -6.577 7.715 1.00 87.81 185 LEU A CA 1
ATOM 1459 C C . LEU A 1 185 ? 7.228 -7.073 8.514 1.00 87.81 185 LEU A C 1
ATOM 1461 O O . LEU A 1 185 ? 8.277 -7.294 7.932 1.00 87.81 185 LEU A O 1
ATOM 1465 N N . ASP A 1 186 ? 7.111 -7.389 9.790 1.00 83.69 186 ASP A N 1
ATOM 1466 C CA . ASP A 1 186 ? 8.263 -7.760 10.619 1.00 83.69 186 ASP A CA 1
ATOM 1467 C C . ASP A 1 186 ? 8.578 -9.263 10.581 1.00 83.69 186 ASP A C 1
ATOM 1469 O O . ASP A 1 186 ? 9.707 -9.659 10.885 1.00 83.69 186 ASP A O 1
ATOM 1473 N N . SER A 1 187 ? 7.657 -10.123 10.118 1.00 64.50 187 SER A N 1
ATOM 1474 C CA . SER A 1 187 ? 7.975 -11.549 9.982 1.00 64.50 187 SER A CA 1
ATOM 1475 C C . SER A 1 187 ? 8.938 -11.792 8.827 1.00 64.50 187 SER A C 1
ATOM 1477 O O . SER A 1 187 ? 8.604 -11.767 7.638 1.00 64.50 187 SER A O 1
ATOM 1479 N N . ALA A 1 188 ? 10.149 -12.163 9.209 1.00 50.81 188 ALA A N 1
ATOM 1480 C CA . ALA A 1 188 ? 10.968 -13.086 8.460 1.00 50.81 188 ALA A CA 1
ATOM 1481 C C . ALA A 1 188 ? 10.299 -14.471 8.493 1.00 50.81 188 ALA A C 1
ATOM 1483 O O . ALA A 1 188 ? 10.666 -15.284 9.332 1.00 50.81 188 ALA A O 1
ATOM 1484 N N . LYS A 1 189 ? 9.313 -14.754 7.630 1.00 36.44 189 LYS A N 1
ATOM 1485 C CA . LYS A 1 189 ? 8.856 -16.145 7.496 1.00 36.44 189 LYS A CA 1
ATOM 1486 C C . LYS A 1 189 ? 10.037 -17.000 7.030 1.00 36.44 189 LYS A C 1
ATOM 1488 O O . LYS A 1 189 ? 10.670 -16.708 6.016 1.00 36.44 189 LYS A O 1
ATOM 1493 N N . GLU A 1 190 ? 10.398 -17.938 7.893 1.00 34.03 190 GLU A N 1
ATOM 1494 C CA . GLU A 1 190 ? 11.285 -19.059 7.632 1.00 34.03 190 GLU A CA 1
ATOM 1495 C C . GLU A 1 190 ? 10.477 -20.095 6.857 1.00 34.03 190 GLU A C 1
ATOM 1497 O O . GLU A 1 190 ? 9.452 -20.547 7.357 1.00 34.03 190 GLU A O 1
ATOM 1502 N N . ASP A 1 191 ? 10.948 -20.430 5.661 1.00 29.69 191 ASP A N 1
ATOM 1503 C CA . ASP A 1 191 ? 10.815 -21.756 5.061 1.00 29.69 191 ASP A CA 1
ATOM 1504 C C . ASP A 1 191 ? 12.222 -22.185 4.611 1.00 29.69 191 ASP A C 1
ATOM 1506 O O . ASP A 1 191 ? 12.970 -21.312 4.095 1.00 29.69 191 ASP A O 1
#

pLDDT: mean 86.23, std 13.63, range [29.69, 97.94]